Protein AF-A0A0B7K6E6-F1 (afdb_monomer)

Solvent-accessible surface area (backbone atoms only — not comparable to full-atom values): 13519 Å² total; per-residue (Å²): 142,78,81,89,86,80,55,72,67,46,64,73,66,75,57,78,62,63,63,80,59,104,84,59,60,74,51,59,56,63,62,48,75,86,39,58,68,59,54,49,50,52,43,58,74,70,63,52,61,66,46,75,34,72,57,59,75,78,56,57,71,57,48,53,53,37,47,75,71,68,22,44,38,31,59,51,64,96,46,75,75,50,47,56,55,35,49,78,58,62,49,72,48,73,93,85,72,83,89,80,60,55,72,52,52,26,19,69,79,40,90,65,58,69,65,54,28,50,53,38,40,70,31,47,65,82,45,47,49,73,40,41,45,86,54,52,46,87,43,53,20,43,68,44,71,60,55,51,57,52,64,74,39,55,67,58,52,49,54,35,37,77,73,35,41,34,53,50,58,54,40,53,75,70,67,50,92,76,76,80,64,51,79,37,53,53,65,26,43,76,38,79,62,74,42,52,58,69,56,53,54,51,52,52,52,53,50,52,52,52,51,51,53,52,55,47,48,68,76,67,62,64,85,74,91,120

Sequence (226 aa):
MAGPITTPLTTLLGIQHPIVGGGARKTNHDYTNGKLEELIDITIESGAVLFVSAVGVPPKHVIDRLHKAGILVMNMVGHPKHAVKALDLGVDIGAVGVWVGTRFVASAEAGCSEQHKEEVVSCGYDETDRTLVLSGRPLRLKLNDYIRDWHSRPQEIKELCDKGVVPIEKDFDDGKDVDLPHLMGQVAGSIKKVQPAGEIVQEMVQEAVSMLQLGGSYLSGGKSRL

Foldseek 3Di:
DDADDDDPVCVVVVDAADDDDDVDQLLDDGSCSPCPVVVLVVCLVVVAQEDEHEPAEDDLVSVVSCVVSNHAYHYDDPDPVRVVVNVVSPHDDDPPDDDDDLLCCLAPPRPDDPVLNVCLQPDALPQKDWDCQRRVDTFIFGDDPQVVVVVVVVVVCVVCSNVNHRNNVVCVVVVHDDDDTHGDDSCSNVHNHRYHPVVVVVVVVVVVVVVVVVVVCVVVPDDPPD

Secondary structure (DSSP, 8-state):
--PPPPPHHHHHHT-------TT--TT---TTTT-HHHHHHHHHHTT-SEEEE-SS---HHHHHHHHHTT-EEEE--SSHHHHHHHHHTT--B-SSS----HHHHTBTT--S-HHHHHHHHH--SSSEEEESTTTSS-EEEE--HHHHHHHT-HHHHHHHHHHT--HHHHHHHTT----PPPB--GGGGG----B-HHHHHHHHHHHHHHHHHHHHHHHHS-----

Mean predicted aligned error: 9.14 Å

Structure (mmCIF, N/CA/C/O backbone):
data_AF-A0A0B7K6E6-F1
#
_entry.id   AF-A0A0B7K6E6-F1
#
loop_
_atom_site.group_PDB
_atom_site.id
_atom_site.type_symbol
_atom_site.label_atom_id
_atom_site.label_alt_id
_atom_site.label_comp_id
_atom_site.label_asym_id
_atom_site.label_entity_id
_atom_site.label_seq_id
_atom_site.pdbx_PDB_ins_code
_atom_site.Cartn_x
_atom_site.Cartn_y
_atom_site.Cartn_z
_atom_site.occupancy
_atom_site.B_iso_or_equiv
_atom_site.auth_seq_id
_atom_site.auth_comp_id
_atom_site.auth_asym_id
_atom_site.auth_atom_id
_atom_site.pdbx_PDB_model_num
ATOM 1 N N . MET A 1 1 ? 15.599 -26.712 -11.206 1.00 35.50 1 MET A N 1
ATOM 2 C CA . MET A 1 1 ? 16.114 -25.752 -10.212 1.00 35.50 1 MET A CA 1
ATOM 3 C C . MET A 1 1 ? 16.486 -24.482 -10.950 1.00 35.50 1 MET A C 1
ATOM 5 O O . MET A 1 1 ? 17.476 -24.479 -11.664 1.00 35.50 1 MET A O 1
ATOM 9 N N . ALA A 1 2 ? 15.643 -23.461 -10.845 1.00 27.98 2 ALA A N 1
ATOM 10 C CA . ALA A 1 2 ? 15.957 -22.084 -11.202 1.00 27.98 2 ALA A CA 1
ATOM 11 C C . ALA A 1 2 ? 15.711 -21.290 -9.916 1.00 27.98 2 ALA A C 1
ATOM 13 O O . ALA A 1 2 ? 14.690 -21.515 -9.263 1.00 27.98 2 ALA A O 1
ATOM 14 N N . GLY A 1 3 ? 16.697 -20.506 -9.481 1.00 31.28 3 GLY A N 1
ATOM 15 C CA . GLY A 1 3 ? 16.615 -19.751 -8.230 1.00 31.28 3 GLY A CA 1
ATOM 16 C C . GLY A 1 3 ? 15.492 -18.707 -8.262 1.00 31.28 3 GLY A C 1
ATOM 17 O O . GLY A 1 3 ? 14.993 -18.381 -9.341 1.00 31.28 3 GLY A O 1
ATOM 18 N N . PRO A 1 4 ? 15.071 -18.189 -7.098 1.00 35.22 4 PRO A N 1
ATOM 19 C CA . PRO A 1 4 ? 14.043 -17.162 -7.046 1.00 35.22 4 PRO A CA 1
ATOM 20 C C . PRO A 1 4 ? 14.574 -15.844 -7.619 1.00 35.22 4 PRO A C 1
ATOM 22 O O . PRO A 1 4 ? 15.6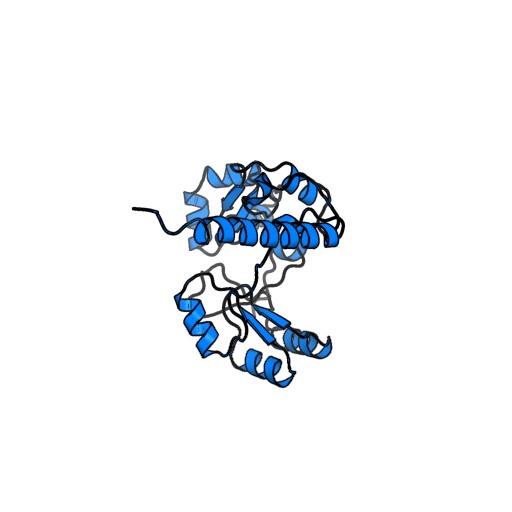67 -15.401 -7.270 1.00 35.22 4 PRO A O 1
ATOM 25 N N . ILE A 1 5 ? 13.789 -15.224 -8.500 1.00 36.75 5 ILE A N 1
ATOM 26 C CA . ILE A 1 5 ? 14.036 -13.871 -9.005 1.00 36.75 5 ILE A CA 1
ATOM 27 C C . ILE A 1 5 ? 13.334 -12.900 -8.052 1.00 36.75 5 ILE A C 1
ATOM 29 O O . ILE A 1 5 ? 12.117 -12.955 -7.876 1.00 36.75 5 ILE A O 1
ATOM 33 N N . THR A 1 6 ? 14.117 -12.041 -7.406 1.00 38.03 6 THR A N 1
ATOM 34 C CA . THR A 1 6 ? 13.658 -10.910 -6.588 1.00 38.03 6 THR A CA 1
ATOM 35 C C . THR A 1 6 ? 13.591 -9.645 -7.438 1.00 38.03 6 THR A C 1
ATOM 37 O O . THR A 1 6 ? 14.460 -9.453 -8.285 1.00 38.03 6 THR A O 1
ATOM 40 N N . THR A 1 7 ? 12.647 -8.739 -7.165 1.00 43.75 7 THR A N 1
ATOM 41 C CA . THR A 1 7 ? 12.636 -7.403 -7.793 1.00 43.75 7 THR A CA 1
ATOM 42 C C . THR A 1 7 ? 13.274 -6.367 -6.856 1.00 43.75 7 THR A C 1
ATOM 44 O O . THR A 1 7 ? 13.079 -6.455 -5.636 1.00 43.75 7 THR A O 1
ATOM 47 N N . PRO A 1 8 ? 13.981 -5.347 -7.373 1.00 43.09 8 PRO A N 1
ATOM 48 C CA . PRO A 1 8 ? 14.505 -4.254 -6.552 1.00 43.09 8 PRO A CA 1
ATOM 49 C C . PRO A 1 8 ? 13.418 -3.523 -5.748 1.00 43.09 8 PRO A C 1
ATOM 51 O O . PRO A 1 8 ? 13.638 -3.179 -4.590 1.00 43.09 8 PRO A O 1
ATOM 54 N N . LEU A 1 9 ? 12.210 -3.374 -6.306 1.00 41.56 9 LEU A N 1
ATOM 55 C CA . LEU A 1 9 ? 11.076 -2.725 -5.640 1.00 41.56 9 LEU A CA 1
ATOM 56 C C . LEU A 1 9 ? 10.584 -3.516 -4.414 1.00 41.56 9 LEU A C 1
ATOM 58 O O . LEU A 1 9 ? 10.284 -2.934 -3.374 1.00 41.56 9 LEU A O 1
ATOM 62 N N . THR A 1 10 ? 10.534 -4.848 -4.507 1.00 44.25 10 THR A N 1
ATOM 63 C CA . THR A 1 10 ? 10.138 -5.715 -3.381 1.00 44.25 10 THR A CA 1
ATOM 64 C C . THR A 1 10 ? 11.193 -5.765 -2.276 1.00 44.25 10 THR A C 1
ATOM 66 O O . THR A 1 10 ? 10.840 -5.867 -1.103 1.00 44.25 10 THR A O 1
ATOM 69 N N . THR A 1 11 ? 12.474 -5.631 -2.633 1.00 44.94 11 THR A N 1
ATOM 70 C CA . THR A 1 11 ? 13.582 -5.523 -1.672 1.00 44.94 11 THR A CA 1
ATOM 71 C C . THR A 1 11 ? 13.579 -4.163 -0.971 1.00 44.94 11 THR A C 1
ATOM 73 O O . THR A 1 11 ? 13.724 -4.107 0.246 1.00 44.94 11 THR A O 1
ATOM 76 N N . LEU A 1 12 ? 13.358 -3.076 -1.718 1.00 40.38 12 LEU A N 1
ATOM 77 C CA . LEU A 1 12 ? 13.345 -1.706 -1.199 1.00 40.38 12 LEU A CA 1
ATOM 78 C C . LEU A 1 12 ? 12.188 -1.454 -0.222 1.00 40.38 12 LEU A C 1
ATOM 80 O O . LEU A 1 12 ? 12.359 -0.758 0.772 1.00 40.38 12 LEU A O 1
ATOM 84 N N . LEU A 1 13 ? 11.006 -2.007 -0.504 1.00 38.56 13 LEU A N 1
ATOM 85 C CA . LEU A 1 13 ? 9.807 -1.730 0.286 1.00 38.56 13 LEU A CA 1
ATOM 86 C C . LEU A 1 13 ? 9.647 -2.641 1.512 1.00 38.56 13 LEU A C 1
ATOM 88 O O . LEU A 1 13 ? 8.758 -2.395 2.318 1.00 38.56 13 LEU A O 1
ATOM 92 N N . GLY A 1 14 ? 10.448 -3.705 1.661 1.00 37.44 14 GLY A N 1
ATOM 93 C CA . GLY A 1 14 ? 10.266 -4.689 2.741 1.00 37.44 14 GLY A CA 1
ATOM 94 C C . GLY A 1 14 ? 8.901 -5.398 2.705 1.00 37.44 14 GLY A C 1
ATOM 95 O O . GLY A 1 14 ? 8.467 -5.986 3.692 1.00 37.44 14 GLY A O 1
ATOM 96 N N . ILE A 1 15 ? 8.201 -5.323 1.570 1.00 35.47 15 ILE A N 1
ATOM 97 C CA . ILE A 1 15 ? 6.838 -5.816 1.387 1.00 35.47 15 ILE A CA 1
ATOM 98 C C . ILE A 1 15 ? 6.893 -7.208 0.745 1.00 35.47 15 ILE A C 1
ATOM 100 O O . ILE A 1 15 ? 7.360 -7.364 -0.382 1.00 35.47 15 ILE A O 1
ATOM 104 N N . GLN A 1 16 ? 6.349 -8.215 1.434 1.00 41.41 16 GLN A N 1
ATOM 105 C CA . GLN A 1 16 ? 6.266 -9.607 0.971 1.00 41.41 16 GLN A CA 1
ATOM 106 C C . GLN A 1 16 ? 4.792 -10.040 0.907 1.00 41.41 16 GLN A C 1
ATOM 108 O O . GLN A 1 16 ? 4.060 -9.883 1.878 1.00 41.41 16 GLN A O 1
ATOM 113 N N . HIS A 1 17 ? 4.325 -10.541 -0.242 1.00 40.97 17 HIS A N 1
ATOM 114 C CA . HIS A 1 17 ? 2.917 -10.914 -0.464 1.00 40.97 17 HIS A CA 1
ATOM 115 C C . HIS A 1 17 ? 2.804 -12.287 -1.140 1.00 40.97 17 HIS A C 1
ATOM 117 O O . HIS A 1 17 ? 3.476 -12.493 -2.141 1.00 40.97 17 HIS A O 1
ATOM 123 N N . PRO A 1 18 ? 1.930 -13.214 -0.715 1.00 33.72 18 PRO A N 1
ATOM 124 C CA . PRO A 1 18 ? 1.746 -14.485 -1.420 1.00 33.72 18 PRO A CA 1
ATOM 125 C C . PRO A 1 18 ? 0.731 -14.368 -2.573 1.00 33.72 18 PRO A C 1
ATOM 127 O O . PRO A 1 18 ? -0.253 -13.641 -2.454 1.00 33.72 18 PRO A O 1
ATOM 130 N N . ILE A 1 19 ? 0.946 -15.106 -3.676 1.00 44.78 19 ILE A N 1
ATOM 131 C CA . ILE A 1 19 ? 0.036 -16.146 -4.221 1.00 44.78 19 ILE A CA 1
ATOM 132 C C . ILE A 1 19 ? 0.526 -16.673 -5.582 1.00 44.78 19 ILE A C 1
ATOM 134 O O . ILE A 1 19 ? 0.751 -15.904 -6.519 1.00 44.78 19 ILE A O 1
ATOM 138 N N . VAL A 1 20 ? 0.503 -18.006 -5.730 1.00 38.31 20 VAL A N 1
ATOM 139 C CA . VAL A 1 20 ? 0.624 -18.738 -7.004 1.00 38.31 20 VAL A CA 1
ATOM 140 C C . VAL A 1 20 ? -0.552 -19.709 -7.178 1.00 38.31 20 VAL A C 1
ATOM 142 O O . VAL A 1 20 ? -0.975 -20.370 -6.234 1.00 38.31 20 VAL A O 1
ATOM 145 N N . GLY A 1 21 ? -1.103 -19.778 -8.395 1.00 42.41 21 GLY A N 1
ATOM 146 C CA . GLY A 1 21 ? -2.180 -20.691 -8.797 1.00 42.41 21 GLY A CA 1
ATOM 147 C C . GLY A 1 21 ? -2.429 -20.651 -10.315 1.00 42.41 21 GLY A C 1
ATOM 148 O O . GLY A 1 21 ? -2.058 -19.685 -10.974 1.00 42.41 21 GLY A O 1
ATOM 149 N N . GLY A 1 22 ? -3.071 -21.679 -10.884 1.00 35.16 22 GLY A N 1
ATOM 150 C CA . GLY A 1 22 ? -3.129 -21.968 -12.336 1.00 35.16 22 GLY A CA 1
ATOM 151 C C . GLY A 1 22 ? -3.882 -20.996 -13.268 1.00 35.16 22 GLY A C 1
ATOM 152 O O . GLY A 1 22 ? -4.041 -21.299 -14.444 1.00 35.16 22 GLY A O 1
ATOM 153 N N . GLY A 1 23 ? -4.340 -19.841 -12.775 1.00 49.78 23 GLY A N 1
ATOM 154 C CA . GLY A 1 23 ? -4.911 -18.738 -13.576 1.00 49.78 23 GLY A CA 1
ATOM 155 C C . GLY A 1 23 ? -4.138 -17.422 -13.423 1.00 49.78 23 GLY A C 1
ATOM 156 O O . GLY A 1 23 ? -4.645 -16.344 -13.732 1.00 49.78 23 GLY A O 1
ATOM 157 N N . ALA A 1 24 ? -2.942 -17.507 -12.849 1.00 54.78 24 ALA A N 1
ATOM 158 C CA . ALA A 1 24 ? -2.043 -16.400 -12.596 1.00 54.78 24 ALA A CA 1
ATOM 159 C C . ALA A 1 24 ? -1.545 -15.756 -13.904 1.00 54.78 24 ALA A C 1
ATOM 161 O O . ALA A 1 24 ? -1.309 -16.449 -14.893 1.00 54.78 24 ALA A O 1
ATOM 162 N N . ARG A 1 25 ? -1.363 -14.425 -13.915 1.00 58.62 25 ARG A N 1
ATOM 163 C CA . ARG A 1 25 ? -0.673 -13.759 -15.035 1.00 58.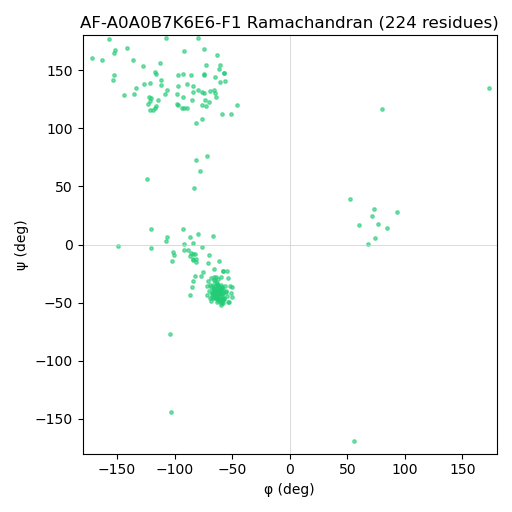62 25 ARG A CA 1
ATOM 164 C C . ARG A 1 25 ? 0.746 -14.313 -15.143 1.00 58.62 25 ARG A C 1
ATOM 166 O O . ARG A 1 25 ? 1.313 -14.722 -14.136 1.00 58.62 25 ARG A O 1
ATOM 173 N N . LYS A 1 26 ? 1.340 -14.261 -16.337 1.00 62.12 26 LYS A N 1
ATOM 174 C CA . LYS A 1 26 ? 2.729 -14.701 -16.557 1.00 62.12 26 LYS A CA 1
ATOM 175 C C . LYS A 1 26 ? 3.752 -13.953 -15.690 1.00 62.12 26 LYS A C 1
ATOM 177 O O . LYS A 1 26 ? 4.809 -14.498 -15.426 1.00 62.12 26 LYS A O 1
ATOM 182 N N . THR A 1 27 ? 3.405 -12.751 -15.232 1.00 57.34 27 THR A N 1
ATOM 183 C CA . THR A 1 27 ? 4.194 -11.914 -14.314 1.00 57.34 27 THR A CA 1
ATOM 184 C C . THR A 1 27 ? 3.946 -12.222 -12.830 1.00 57.34 27 THR A C 1
ATOM 186 O O . THR A 1 27 ? 4.350 -11.452 -11.966 1.00 57.34 27 THR A O 1
ATOM 189 N N . ASN A 1 28 ? 3.173 -13.258 -12.488 1.00 62.97 28 ASN A N 1
ATOM 190 C CA . ASN A 1 28 ? 2.965 -13.626 -11.089 1.00 62.97 28 ASN A CA 1
ATOM 191 C C . ASN A 1 28 ? 4.117 -14.510 -10.608 1.00 62.97 28 ASN A C 1
ATOM 193 O O . ASN A 1 28 ? 4.466 -15.493 -11.261 1.00 62.97 28 ASN A O 1
ATOM 197 N N . HIS A 1 29 ? 4.607 -14.219 -9.408 1.00 58.59 29 HIS A N 1
ATOM 198 C CA . HIS A 1 29 ? 5.697 -14.945 -8.767 1.00 58.59 29 HIS A CA 1
ATOM 199 C C . HIS A 1 29 ? 5.292 -15.392 -7.355 1.00 58.59 29 HIS A C 1
ATOM 201 O O . HIS A 1 29 ? 4.416 -14.787 -6.734 1.00 58.59 29 HIS A O 1
ATOM 207 N N . ASP A 1 30 ? 5.903 -16.470 -6.850 1.00 63.41 30 ASP A N 1
ATOM 208 C CA . ASP A 1 30 ? 5.822 -16.804 -5.423 1.00 63.41 30 ASP A CA 1
ATOM 209 C C . ASP A 1 30 ? 6.846 -15.971 -4.657 1.00 63.41 30 ASP A C 1
ATOM 211 O O . ASP A 1 30 ? 8.036 -16.272 -4.677 1.00 63.41 30 ASP A O 1
ATOM 215 N N . TYR A 1 31 ? 6.389 -14.946 -3.949 1.00 61.81 31 TYR A N 1
ATOM 216 C CA . TYR A 1 31 ? 7.273 -14.086 -3.164 1.00 61.81 31 TYR A CA 1
ATOM 217 C C . TYR A 1 31 ? 7.624 -14.681 -1.794 1.00 61.81 31 TYR A C 1
ATOM 219 O O . TYR A 1 31 ? 8.480 -14.141 -1.098 1.00 61.81 31 TYR A O 1
ATOM 227 N N . THR A 1 32 ? 6.989 -15.792 -1.397 1.00 61.78 32 THR A N 1
ATOM 228 C CA . THR A 1 32 ? 7.369 -16.527 -0.181 1.00 61.78 32 THR A CA 1
ATOM 229 C C . THR A 1 32 ? 8.563 -17.445 -0.421 1.00 61.78 32 THR A C 1
ATOM 231 O O . THR A 1 32 ? 9.151 -17.932 0.540 1.00 61.78 32 THR A O 1
ATOM 234 N N . ASN A 1 33 ? 8.949 -17.687 -1.680 1.00 66.31 33 ASN A N 1
ATOM 235 C CA . ASN A 1 33 ? 10.009 -18.628 -2.050 1.00 66.31 33 ASN A CA 1
ATOM 236 C C . ASN A 1 33 ? 9.802 -20.022 -1.424 1.00 66.31 33 ASN A C 1
ATOM 238 O O . ASN A 1 33 ? 10.753 -20.639 -0.943 1.00 66.31 33 ASN A O 1
ATOM 242 N N . GLY A 1 34 ? 8.552 -20.496 -1.370 1.00 75.81 34 GLY A N 1
ATOM 243 C CA . GLY A 1 34 ? 8.186 -21.754 -0.715 1.00 75.81 34 GLY A CA 1
ATOM 244 C C . GLY A 1 34 ? 8.193 -21.726 0.819 1.00 75.81 34 GLY A C 1
ATOM 245 O O . GLY A 1 34 ? 7.971 -22.765 1.434 1.00 75.81 34 GLY A O 1
ATOM 246 N N . LYS A 1 35 ? 8.413 -20.567 1.452 1.00 79.75 35 LYS A N 1
ATOM 247 C CA . LYS A 1 35 ? 8.475 -20.413 2.918 1.00 79.75 35 LYS A CA 1
ATOM 248 C C . LYS A 1 35 ? 7.148 -20.036 3.569 1.00 79.75 35 LYS A C 1
ATOM 250 O O . LYS A 1 35 ? 7.129 -19.625 4.725 1.00 79.75 35 LYS A O 1
ATOM 255 N N . LEU A 1 36 ? 6.032 -20.153 2.848 1.00 81.94 36 LEU A N 1
ATOM 256 C CA . LEU A 1 36 ? 4.712 -19.826 3.392 1.00 81.94 36 LEU A CA 1
ATOM 257 C C . LEU A 1 36 ? 4.470 -20.512 4.744 1.00 81.94 36 LEU A C 1
ATOM 259 O O . LEU A 1 36 ? 4.032 -19.857 5.679 1.00 81.94 36 LEU A O 1
ATOM 263 N N . GLU A 1 37 ? 4.795 -21.799 4.865 1.00 87.00 37 GLU A N 1
ATOM 264 C CA . GLU A 1 37 ? 4.544 -22.549 6.099 1.00 87.00 37 GLU A CA 1
ATOM 265 C C . GLU A 1 37 ? 5.345 -22.008 7.296 1.00 87.00 37 GLU A C 1
ATOM 267 O O . GLU A 1 37 ? 4.769 -21.873 8.372 1.00 87.00 37 GLU A O 1
ATOM 272 N N . GLU A 1 38 ? 6.612 -21.633 7.084 1.00 89.25 38 GLU A N 1
ATOM 273 C CA . GLU A 1 38 ? 7.508 -21.044 8.094 1.00 89.25 38 GLU A CA 1
ATOM 274 C C . GLU A 1 38 ? 7.003 -19.666 8.549 1.00 89.25 38 GLU A C 1
ATOM 276 O O . GLU A 1 38 ? 6.968 -19.368 9.739 1.00 89.25 38 GLU A O 1
ATOM 281 N N . LEU A 1 39 ? 6.535 -18.835 7.612 1.00 88.69 39 LEU A N 1
ATOM 282 C CA . LEU A 1 39 ? 5.943 -17.534 7.938 1.00 88.69 39 LEU A CA 1
ATOM 283 C C . LEU A 1 39 ? 4.661 -17.679 8.772 1.00 88.69 39 LEU A C 1
ATOM 285 O O . LEU A 1 39 ? 4.389 -16.847 9.641 1.00 88.69 39 LEU A O 1
ATOM 289 N N . ILE A 1 40 ? 3.876 -18.733 8.529 1.00 91.25 40 ILE A N 1
ATOM 290 C CA . ILE A 1 40 ? 2.689 -19.046 9.332 1.00 91.25 40 ILE A CA 1
ATOM 291 C C . ILE A 1 40 ? 3.081 -19.526 10.733 1.0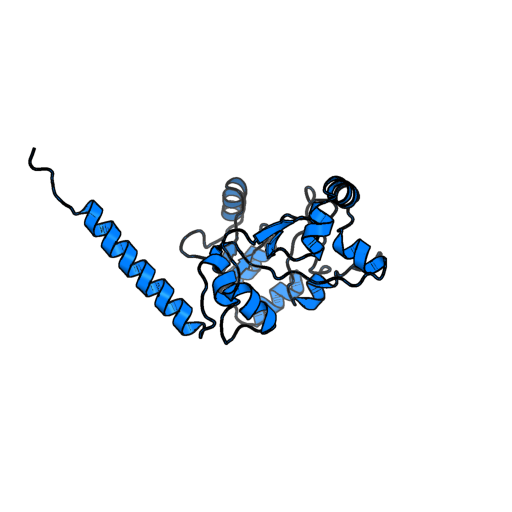0 91.25 40 ILE A C 1
ATOM 293 O O . ILE A 1 40 ? 2.449 -19.090 11.692 1.00 91.25 40 ILE A O 1
ATOM 297 N N . ASP A 1 41 ? 4.130 -20.343 10.873 1.00 93.38 41 ASP A N 1
ATOM 298 C CA . ASP A 1 41 ? 4.655 -20.723 12.193 1.00 93.38 41 ASP A CA 1
ATOM 299 C C . ASP A 1 41 ? 5.094 -19.490 12.988 1.00 93.38 41 ASP A C 1
ATOM 301 O O . ASP A 1 41 ? 4.607 -19.281 14.096 1.00 93.38 41 ASP A O 1
ATOM 305 N N . ILE A 1 42 ? 5.889 -18.599 12.385 1.00 93.31 42 ILE A N 1
ATOM 306 C CA . ILE A 1 42 ? 6.324 -17.344 13.023 1.00 93.31 42 ILE A CA 1
ATOM 307 C C . ILE A 1 42 ? 5.125 -16.484 13.444 1.00 93.31 42 ILE A C 1
ATOM 309 O O . ILE A 1 42 ? 5.125 -15.919 14.535 1.00 93.31 42 ILE A O 1
ATOM 313 N N . THR A 1 43 ? 4.089 -16.391 12.603 1.00 92.12 43 THR A N 1
ATOM 314 C CA . THR A 1 43 ? 2.865 -15.626 12.911 1.00 92.12 43 THR A CA 1
ATOM 315 C C . THR A 1 43 ? 2.140 -16.188 14.138 1.00 92.12 43 THR A C 1
ATOM 317 O O . THR A 1 43 ? 1.644 -15.433 14.979 1.00 92.12 43 THR A O 1
ATOM 320 N N . ILE A 1 44 ? 2.068 -17.516 14.243 1.00 93.69 44 ILE A N 1
ATOM 321 C CA . ILE A 1 44 ? 1.453 -18.198 15.383 1.00 93.69 44 ILE A CA 1
ATOM 322 C C . ILE A 1 44 ? 2.301 -17.988 16.641 1.00 93.69 44 ILE A C 1
ATOM 324 O O . ILE A 1 44 ? 1.780 -17.577 17.677 1.00 93.69 44 ILE A O 1
ATOM 328 N N . GLU A 1 45 ? 3.609 -18.214 16.543 1.00 96.12 45 GLU A N 1
ATOM 329 C CA . GLU A 1 45 ? 4.557 -18.085 17.652 1.00 96.12 45 GLU A CA 1
ATOM 330 C C . GLU A 1 45 ? 4.678 -16.647 18.168 1.00 96.12 45 GLU A C 1
ATOM 332 O O . GLU A 1 45 ? 4.862 -16.440 19.367 1.00 96.12 45 GLU A O 1
ATOM 337 N N . SER A 1 46 ? 4.505 -15.642 17.303 1.00 95.31 46 SER A N 1
ATOM 338 C CA . SER A 1 46 ? 4.506 -14.234 17.711 1.00 95.31 46 SER A CA 1
ATOM 339 C C . SER A 1 46 ? 3.274 -13.836 18.531 1.00 95.31 46 SER A C 1
ATOM 341 O O . SER A 1 46 ? 3.217 -12.714 19.030 1.00 95.31 46 SER A O 1
ATOM 343 N N . GLY A 1 47 ? 2.266 -14.711 18.639 1.00 92.31 47 GLY A N 1
ATOM 344 C CA . GLY A 1 47 ? 1.016 -14.427 19.345 1.00 92.31 47 GLY A CA 1
ATOM 345 C C . GLY A 1 47 ? 0.101 -13.465 18.588 1.00 92.31 47 GLY A C 1
ATOM 346 O O . GLY A 1 47 ? -0.626 -12.687 19.210 1.00 92.31 47 GLY A O 1
ATOM 347 N N . ALA A 1 48 ? 0.150 -13.472 17.251 1.00 91.38 48 ALA A N 1
ATOM 348 C CA . ALA A 1 48 ? -0.763 -12.664 16.452 1.00 91.38 48 ALA A CA 1
ATOM 349 C C . ALA A 1 48 ? -2.216 -13.085 16.721 1.00 91.38 48 ALA A C 1
ATOM 351 O O . ALA A 1 48 ? -2.516 -14.266 16.825 1.00 91.38 48 ALA A O 1
ATOM 352 N N . VAL A 1 49 ? -3.132 -12.121 16.806 1.00 89.75 49 VAL A N 1
ATOM 353 C CA . VAL A 1 49 ? -4.568 -12.390 17.039 1.00 89.75 49 VAL A CA 1
ATOM 354 C C . VAL A 1 49 ? -5.411 -12.276 15.766 1.00 89.75 49 VAL A C 1
ATOM 356 O O . VAL A 1 49 ? -6.558 -12.718 15.729 1.00 89.75 49 VAL A O 1
ATOM 359 N N . LEU A 1 50 ? -4.839 -11.689 14.712 1.00 85.19 50 LEU A N 1
ATOM 360 C CA . LEU A 1 50 ? -5.477 -11.469 13.421 1.00 85.19 50 LEU A CA 1
ATOM 361 C C . LEU A 1 50 ? -4.449 -11.636 12.297 1.00 85.19 50 LEU A C 1
ATOM 363 O O . LEU A 1 50 ? -3.404 -10.988 12.302 1.00 85.19 50 LEU A O 1
ATOM 367 N N . PHE A 1 51 ? -4.789 -12.453 11.306 1.00 87.50 51 PHE A N 1
ATOM 368 C CA . PHE A 1 51 ? -4.071 -12.594 10.048 1.00 87.50 51 PHE A CA 1
ATOM 369 C C . PHE A 1 51 ? -4.892 -11.970 8.917 1.00 87.50 51 PHE A C 1
ATOM 371 O O . PHE A 1 51 ? -6.067 -12.298 8.747 1.00 87.50 51 PHE A O 1
ATOM 378 N N . VAL A 1 52 ? -4.279 -11.096 8.113 1.00 85.50 52 VAL A N 1
ATOM 379 C CA . VAL A 1 52 ? -4.953 -10.459 6.973 1.00 85.50 52 VAL A CA 1
ATOM 380 C C . VAL A 1 52 ? -4.299 -10.876 5.662 1.00 85.50 52 VAL A C 1
ATOM 382 O O . VAL A 1 52 ? -3.131 -10.583 5.417 1.00 85.50 52 VAL A O 1
ATOM 385 N N . SER A 1 53 ? -5.069 -11.516 4.783 1.00 81.44 53 SER A N 1
ATOM 386 C CA . SER A 1 53 ? -4.624 -11.833 3.428 1.00 81.44 53 SER A CA 1
ATOM 387 C C . SER A 1 53 ? -5.001 -10.725 2.451 1.00 81.44 53 SER A C 1
ATOM 389 O O . SER A 1 53 ? -6.176 -10.411 2.246 1.00 81.44 53 SER A O 1
ATOM 391 N N . ALA A 1 54 ? -3.981 -10.107 1.860 1.00 73.94 54 ALA A N 1
ATOM 392 C CA . ALA A 1 54 ? -4.142 -8.951 0.990 1.00 73.94 54 ALA A CA 1
ATOM 393 C C . ALA A 1 54 ? -4.424 -9.317 -0.475 1.00 73.94 54 ALA A C 1
ATOM 395 O O . ALA A 1 54 ? -5.273 -8.716 -1.135 1.00 73.94 54 ALA A O 1
ATOM 396 N N . VAL A 1 55 ? -3.696 -10.296 -1.006 1.00 70.88 55 VAL A N 1
ATOM 397 C CA . VAL A 1 55 ? -3.811 -10.732 -2.397 1.00 70.88 55 VAL A CA 1
ATOM 398 C C . VAL A 1 55 ? -4.275 -12.174 -2.383 1.00 70.88 55 VAL A C 1
ATOM 400 O O . VAL A 1 55 ? -3.557 -13.025 -1.885 1.00 70.88 55 VAL A O 1
ATOM 403 N N . GLY A 1 56 ? -5.461 -12.405 -2.960 1.00 71.00 56 GLY A N 1
ATOM 404 C CA . GLY A 1 56 ? -6.177 -13.686 -3.026 1.00 71.00 56 GLY A CA 1
ATOM 405 C C . GLY A 1 56 ? -6.425 -14.340 -1.666 1.00 71.00 56 GLY A C 1
ATOM 406 O O . GLY A 1 56 ? -6.310 -13.677 -0.652 1.00 71.00 56 GLY A O 1
ATOM 407 N N . VAL A 1 57 ? -6.869 -15.601 -1.675 1.00 72.56 57 VAL A N 1
ATOM 408 C CA . VAL A 1 57 ? -7.368 -16.286 -0.470 1.00 72.56 57 VAL A CA 1
ATOM 409 C C . VAL A 1 57 ? -6.342 -17.314 0.013 1.00 72.56 57 VAL A C 1
ATOM 411 O O . VAL A 1 57 ? -5.878 -18.095 -0.828 1.00 72.56 57 VAL A O 1
ATOM 414 N N . PRO A 1 58 ? -6.004 -17.358 1.319 1.00 78.75 58 PRO A N 1
ATOM 415 C CA . PRO A 1 58 ? -5.096 -18.359 1.862 1.00 78.75 58 PRO A CA 1
ATOM 416 C C . PRO A 1 58 ? -5.589 -19.789 1.594 1.00 78.75 58 PRO A C 1
ATOM 418 O O . PRO A 1 58 ? -6.800 -20.032 1.563 1.00 78.75 58 PRO A O 1
ATOM 421 N N . PRO A 1 59 ? -4.678 -20.758 1.407 1.00 83.00 59 PRO A N 1
ATOM 422 C CA . PRO A 1 59 ? -5.049 -22.167 1.339 1.00 83.00 59 PRO A CA 1
ATOM 423 C C . PRO A 1 59 ? -5.793 -22.628 2.601 1.00 83.00 59 PRO A C 1
ATOM 425 O O . PRO A 1 59 ? -5.487 -22.184 3.706 1.00 83.00 59 PRO A O 1
ATOM 428 N N . LYS A 1 60 ? -6.730 -23.574 2.453 1.00 83.00 60 LYS A N 1
ATOM 429 C CA . LYS A 1 60 ? -7.564 -24.069 3.564 1.00 83.00 60 LYS A CA 1
ATOM 430 C C . LYS A 1 60 ? -6.741 -24.585 4.749 1.00 83.00 60 LYS A C 1
ATOM 432 O O . LYS A 1 60 ? -7.083 -24.299 5.888 1.00 83.00 60 LYS A O 1
ATOM 437 N N . HIS A 1 61 ? -5.639 -25.290 4.489 1.00 87.75 61 HIS A N 1
ATOM 438 C CA . HIS A 1 61 ? -4.786 -25.824 5.555 1.00 87.75 61 HIS A CA 1
ATOM 439 C C . HIS A 1 61 ? -4.093 -24.722 6.369 1.00 87.75 61 HIS A C 1
ATOM 441 O O . HIS A 1 61 ? -3.870 -24.907 7.560 1.00 87.75 61 HIS A O 1
ATOM 447 N N . VAL A 1 62 ? -3.791 -23.572 5.755 1.00 89.88 62 VAL A N 1
ATOM 448 C CA . VAL A 1 62 ? -3.257 -22.398 6.463 1.00 89.88 62 VAL A CA 1
ATOM 449 C C . VAL A 1 62 ? -4.330 -21.796 7.364 1.00 89.88 62 VAL A C 1
ATOM 451 O O . VAL A 1 62 ? -4.060 -21.538 8.533 1.00 89.88 62 VAL A O 1
ATOM 454 N N . ILE A 1 63 ? -5.551 -21.627 6.845 1.00 85.62 63 ILE A N 1
ATOM 455 C CA . ILE A 1 63 ? -6.692 -21.121 7.626 1.00 85.62 63 ILE A CA 1
ATOM 456 C C . ILE A 1 63 ? -6.935 -22.021 8.845 1.00 85.62 63 ILE A C 1
ATOM 458 O O . ILE A 1 63 ? -7.002 -21.527 9.965 1.00 85.62 63 ILE A O 1
ATOM 462 N N . ASP A 1 64 ? -6.942 -23.342 8.652 1.00 89.38 64 ASP A N 1
ATOM 463 C CA . ASP A 1 64 ? -7.147 -24.309 9.736 1.00 89.38 64 ASP A CA 1
ATOM 464 C C . ASP A 1 64 ? -6.064 -24.236 10.821 1.00 89.38 64 ASP A C 1
ATOM 466 O O . ASP A 1 64 ? -6.364 -24.349 12.012 1.00 89.38 64 ASP A O 1
ATOM 470 N N . ARG A 1 65 ? -4.800 -24.025 10.432 1.00 95.19 65 ARG A N 1
ATOM 471 C CA . ARG A 1 65 ? -3.691 -23.833 11.382 1.00 95.19 65 ARG A CA 1
ATOM 472 C C . ARG A 1 65 ? -3.871 -22.557 12.204 1.00 95.19 65 ARG A C 1
ATOM 474 O O . ARG A 1 65 ? -3.719 -22.609 13.423 1.00 95.19 65 ARG A O 1
ATOM 481 N N . LEU A 1 66 ? -4.222 -21.447 11.553 1.00 90.44 66 LEU A N 1
ATOM 482 C CA . LEU A 1 66 ? -4.461 -20.157 12.208 1.00 90.44 66 LEU A CA 1
ATOM 483 C C . LEU A 1 66 ? -5.643 -20.244 13.187 1.00 90.44 66 LEU A C 1
ATOM 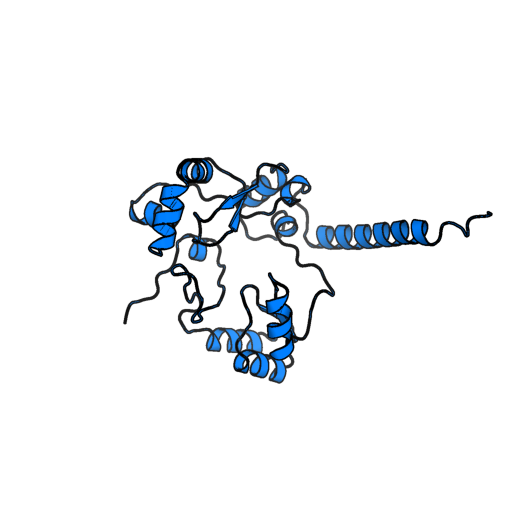485 O O . LEU A 1 66 ? -5.505 -19.878 14.353 1.00 90.44 66 LEU A O 1
ATOM 489 N N . HIS A 1 67 ? -6.762 -20.839 12.766 1.00 90.06 67 HIS A N 1
ATOM 490 C CA . HIS A 1 67 ? -7.930 -21.058 13.625 1.00 90.06 67 HIS A CA 1
ATOM 491 C C . HIS A 1 67 ? -7.622 -21.941 14.832 1.00 90.06 67 HIS A C 1
ATOM 493 O O . HIS A 1 67 ? -8.046 -21.631 15.944 1.00 90.06 67 HIS A O 1
ATOM 499 N N . LYS A 1 68 ? -6.842 -23.016 14.654 1.00 95.50 68 LYS A N 1
ATOM 500 C CA . LYS A 1 68 ? -6.415 -23.881 15.766 1.00 95.50 68 LYS A CA 1
ATOM 501 C C . LYS A 1 68 ? -5.562 -23.131 16.796 1.00 95.50 68 LYS A C 1
ATOM 503 O O . LYS A 1 68 ? -5.597 -23.479 17.973 1.00 95.50 68 LYS A O 1
ATOM 508 N N . ALA A 1 69 ? -4.823 -22.114 16.362 1.00 94.56 69 ALA A N 1
ATOM 509 C CA . ALA A 1 69 ? -4.064 -21.218 17.228 1.00 94.56 69 ALA A CA 1
ATOM 510 C C . ALA A 1 69 ? -4.907 -20.064 17.816 1.00 94.56 69 ALA A C 1
ATOM 512 O O . ALA A 1 69 ? -4.376 -19.240 18.553 1.00 94.56 69 ALA A O 1
ATOM 513 N N . GLY A 1 70 ? -6.212 -19.999 17.521 1.00 90.44 70 GLY A N 1
ATOM 514 C CA . GLY A 1 70 ? -7.102 -18.931 17.988 1.00 90.44 70 GLY A CA 1
ATOM 515 C C . GLY A 1 70 ? -6.944 -17.608 17.232 1.00 90.44 70 GLY A C 1
ATOM 516 O O . GLY A 1 70 ? -7.372 -16.569 17.730 1.00 90.44 70 GLY A O 1
ATOM 517 N N . ILE A 1 71 ? -6.331 -17.634 16.047 1.00 88.56 71 ILE A N 1
ATOM 518 C CA . ILE A 1 71 ? -6.066 -16.457 15.216 1.00 88.56 71 ILE A CA 1
ATOM 519 C C . ILE A 1 71 ? -7.218 -16.265 14.236 1.00 88.56 71 ILE A C 1
ATOM 521 O O . ILE A 1 71 ? -7.551 -17.180 13.482 1.00 88.56 71 ILE A O 1
ATOM 525 N N . LEU A 1 72 ? -7.800 -15.065 14.212 1.00 81.38 72 LEU A N 1
ATOM 526 C CA . LEU A 1 72 ? -8.835 -14.708 13.241 1.00 81.38 72 LEU A CA 1
ATOM 527 C C . LEU A 1 72 ? -8.221 -14.471 11.860 1.00 81.38 72 LEU A C 1
ATOM 529 O O . LEU A 1 72 ? -7.115 -13.944 11.740 1.00 81.38 72 LEU A O 1
ATOM 533 N N . VAL A 1 73 ? -8.958 -14.798 10.805 1.00 79.50 73 VAL A N 1
ATOM 534 C CA . VAL A 1 73 ? -8.547 -14.609 9.415 1.00 79.50 73 VAL A CA 1
ATOM 535 C C . VAL A 1 73 ? -9.453 -13.583 8.739 1.00 79.50 73 VAL A C 1
ATOM 537 O O . VAL A 1 73 ? -10.671 -13.733 8.668 1.00 79.50 73 VAL A O 1
ATOM 540 N N . MET A 1 74 ? -8.844 -12.539 8.181 1.00 81.19 74 MET A N 1
ATOM 541 C CA . MET A 1 74 ? -9.493 -11.533 7.340 1.00 81.19 74 MET A CA 1
ATOM 542 C C . MET A 1 74 ? -8.917 -11.592 5.924 1.00 81.19 74 MET A C 1
ATOM 544 O O . MET A 1 74 ? -7.732 -11.863 5.728 1.00 81.19 74 MET A O 1
ATOM 548 N N . ASN A 1 75 ? -9.743 -11.315 4.915 1.00 76.25 75 ASN A N 1
ATOM 549 C CA . ASN A 1 75 ? -9.322 -11.378 3.519 1.00 76.25 75 ASN A CA 1
ATOM 550 C C . ASN A 1 75 ? -9.798 -10.166 2.713 1.00 76.25 75 ASN A C 1
ATOM 552 O O . ASN A 1 75 ? -10.994 -9.878 2.659 1.00 76.25 75 ASN A O 1
ATOM 556 N N . MET A 1 76 ? -8.886 -9.513 1.991 1.00 77.00 76 MET A N 1
ATOM 557 C CA . MET A 1 76 ? -9.244 -8.451 1.052 1.00 77.00 76 MET A CA 1
ATOM 558 C C . MET A 1 76 ? -9.847 -9.025 -0.235 1.00 77.00 76 MET A C 1
ATOM 560 O O . MET A 1 76 ? -9.304 -9.931 -0.873 1.00 77.00 76 MET A O 1
ATOM 564 N N . VAL A 1 77 ? -10.986 -8.471 -0.654 1.00 70.25 77 VAL A N 1
ATOM 565 C CA . VAL A 1 77 ? -11.736 -8.940 -1.826 1.00 70.25 77 VAL A CA 1
ATOM 566 C C . VAL A 1 77 ? -11.842 -7.843 -2.882 1.00 70.25 77 VAL A C 1
ATOM 568 O O . VAL A 1 77 ? -12.465 -6.811 -2.679 1.00 70.25 77 VAL A O 1
ATOM 571 N N . GLY A 1 78 ? -11.238 -8.074 -4.051 1.00 67.06 78 GLY A N 1
ATOM 572 C CA . GLY A 1 78 ? -11.300 -7.139 -5.188 1.00 67.06 78 GLY A CA 1
ATOM 573 C C . GLY A 1 78 ? -12.446 -7.390 -6.179 1.00 67.06 78 GLY A C 1
ATOM 574 O O . GLY A 1 78 ? -12.589 -6.652 -7.146 1.00 67.06 78 GLY A O 1
ATOM 575 N N . HIS A 1 79 ? -13.227 -8.461 -5.998 1.00 67.56 79 HIS A N 1
ATOM 576 C CA . HIS A 1 79 ? -14.358 -8.822 -6.863 1.00 67.56 79 HIS A CA 1
ATOM 577 C C . HIS A 1 79 ? -15.379 -9.644 -6.055 1.00 67.56 79 HIS A C 1
ATOM 579 O O . HIS A 1 79 ? -14.939 -10.524 -5.311 1.00 67.56 79 HIS A O 1
ATOM 585 N N . PRO A 1 80 ? -16.708 -9.468 -6.230 1.00 70.38 80 PRO A N 1
ATOM 586 C CA . PRO A 1 80 ? -17.728 -10.183 -5.445 1.00 70.38 80 PRO A CA 1
ATOM 587 C C . PRO A 1 80 ? -17.547 -11.708 -5.403 1.00 70.38 80 PRO A C 1
ATOM 589 O O . PRO A 1 80 ? -17.605 -12.316 -4.341 1.00 70.38 80 PRO A O 1
ATOM 592 N N . LYS A 1 81 ? -17.205 -12.330 -6.541 1.00 73.06 81 LYS A N 1
ATOM 593 C CA . LYS A 1 81 ? -16.879 -13.771 -6.619 1.00 73.06 81 LYS A CA 1
ATOM 594 C C . LYS A 1 81 ? -15.790 -14.244 -5.636 1.00 73.06 81 LYS A C 1
ATOM 596 O O . LYS A 1 81 ? -15.782 -15.407 -5.253 1.00 73.06 81 LYS A O 1
ATOM 601 N N . HIS A 1 82 ? -14.850 -13.376 -5.254 1.00 69.81 82 HIS A N 1
ATOM 602 C CA . HIS A 1 82 ? -13.794 -13.721 -4.298 1.00 69.81 82 HIS A CA 1
ATOM 603 C C . HIS A 1 82 ? -14.309 -13.730 -2.858 1.00 69.81 82 HIS A C 1
ATOM 605 O O . HIS A 1 82 ? -13.773 -14.478 -2.053 1.00 69.81 82 HIS A O 1
ATOM 611 N N . ALA A 1 83 ? -15.354 -12.954 -2.548 1.00 66.94 83 ALA A N 1
ATOM 612 C CA . ALA A 1 83 ? -15.989 -12.970 -1.234 1.00 66.94 83 ALA A CA 1
ATOM 613 C C . ALA A 1 83 ? -16.690 -14.305 -0.964 1.00 66.94 83 ALA A C 1
ATOM 615 O O . ALA A 1 83 ? -16.534 -14.854 0.118 1.00 66.94 83 ALA A O 1
ATOM 616 N N . VAL A 1 84 ? -17.366 -14.869 -1.973 1.00 70.88 84 VAL A N 1
ATOM 617 C CA . VAL A 1 84 ? -17.979 -16.207 -1.877 1.00 70.88 84 VAL A CA 1
ATOM 618 C C . VAL A 1 84 ? -16.910 -17.261 -1.585 1.00 70.88 84 VAL A C 1
ATOM 620 O O . VAL A 1 84 ? -16.991 -17.956 -0.583 1.00 70.88 84 VAL A O 1
ATOM 623 N N . LYS A 1 85 ? -15.833 -17.291 -2.383 1.00 70.69 85 LYS A N 1
ATOM 624 C CA . LYS A 1 85 ? -14.715 -18.221 -2.165 1.00 70.69 85 LYS A CA 1
ATOM 625 C C . LYS A 1 85 ? -14.047 -18.044 -0.793 1.00 70.69 85 LYS A C 1
ATOM 627 O O . LYS A 1 85 ? -13.633 -19.028 -0.193 1.00 70.69 85 LYS A O 1
ATOM 632 N N . ALA A 1 86 ? -13.882 -16.808 -0.327 1.00 65.12 86 ALA A N 1
ATOM 633 C CA . ALA A 1 86 ? -13.312 -16.518 0.987 1.00 65.12 86 ALA A CA 1
ATOM 634 C C . ALA A 1 86 ? -14.204 -17.055 2.118 1.00 65.12 86 ALA A C 1
ATOM 636 O O . ALA A 1 86 ? -13.700 -17.695 3.037 1.00 65.12 86 ALA A O 1
ATOM 637 N N . LEU A 1 87 ? -15.520 -16.855 2.010 1.00 68.69 87 LEU A N 1
ATOM 638 C CA . LEU A 1 87 ? -16.496 -17.370 2.966 1.00 68.69 87 LEU A CA 1
ATOM 639 C C . LEU A 1 87 ? -16.505 -18.905 2.996 1.00 68.69 87 LEU A C 1
ATOM 641 O O . LEU A 1 87 ? -16.414 -19.486 4.072 1.00 68.69 87 LEU A O 1
ATOM 645 N N . ASP A 1 88 ? -16.523 -19.555 1.828 1.00 72.50 88 ASP A N 1
ATOM 646 C CA . ASP A 1 88 ? -16.491 -21.023 1.714 1.00 72.50 88 ASP A CA 1
ATOM 647 C C . ASP A 1 88 ? -15.232 -21.637 2.352 1.00 72.50 88 ASP A C 1
ATOM 649 O O . ASP A 1 88 ? -15.240 -22.782 2.805 1.00 72.50 88 ASP A O 1
ATOM 653 N N . LEU A 1 89 ? -14.133 -20.877 2.382 1.00 72.75 89 LEU A N 1
ATOM 654 C CA . LEU A 1 89 ? -12.863 -21.288 2.976 1.00 72.75 89 LEU A CA 1
ATOM 655 C C . LEU A 1 89 ? -12.748 -20.957 4.472 1.00 72.75 89 LEU A C 1
ATOM 657 O O . LEU A 1 89 ? -11.781 -21.397 5.091 1.00 72.75 89 LEU A O 1
ATOM 661 N N . GLY A 1 90 ? -13.732 -20.260 5.051 1.00 66.62 90 GLY A N 1
ATOM 662 C CA . GLY A 1 90 ? -13.811 -19.980 6.486 1.00 66.62 90 GLY A CA 1
ATOM 663 C C . GLY A 1 90 ? -13.196 -18.650 6.927 1.00 66.62 90 GLY A C 1
ATOM 664 O O . GLY A 1 90 ? -12.728 -18.557 8.051 1.00 66.62 90 GLY A O 1
ATOM 665 N N . VAL A 1 91 ? -13.155 -17.625 6.069 1.00 66.44 91 VAL A N 1
ATOM 666 C CA . VAL A 1 91 ? -12.734 -16.270 6.485 1.00 66.44 91 VAL A CA 1
ATOM 667 C C . VAL A 1 91 ? -13.726 -15.681 7.499 1.00 66.44 91 VAL A C 1
ATOM 669 O O . VAL A 1 91 ? -14.929 -15.663 7.244 1.00 66.44 91 VAL A O 1
ATOM 672 N N . ASP A 1 92 ? -13.211 -15.157 8.615 1.00 60.25 92 ASP A N 1
ATOM 673 C CA . ASP A 1 92 ? -13.999 -14.744 9.786 1.00 60.25 92 ASP A CA 1
ATOM 674 C C . ASP A 1 92 ? -14.558 -13.318 9.678 1.00 60.25 92 ASP A C 1
ATOM 676 O O . ASP A 1 92 ? -15.662 -13.037 10.147 1.00 60.25 92 ASP A O 1
ATOM 680 N N . ILE A 1 93 ? -13.794 -12.393 9.079 1.00 58.72 93 ILE A N 1
ATOM 681 C CA . ILE A 1 93 ? -14.121 -10.958 9.082 1.00 58.72 93 ILE A CA 1
ATOM 682 C C . ILE A 1 93 ? -14.263 -10.406 7.656 1.00 58.72 93 ILE A C 1
ATOM 684 O O . ILE A 1 93 ? -13.335 -10.469 6.847 1.00 58.72 93 ILE A O 1
ATOM 688 N N . GLY A 1 94 ? -15.437 -9.824 7.377 1.00 60.78 94 GLY A N 1
ATOM 689 C CA . GLY A 1 94 ? -15.775 -9.090 6.149 1.00 60.78 94 GLY A CA 1
ATOM 690 C C . GLY A 1 94 ? -15.764 -7.562 6.327 1.00 60.78 94 GLY A C 1
ATOM 691 O O . GLY A 1 94 ? -14.955 -7.014 7.070 1.00 60.78 94 GLY A O 1
ATOM 692 N N . ALA A 1 95 ? -16.672 -6.844 5.655 1.00 60.25 95 ALA A N 1
ATOM 693 C CA . ALA A 1 95 ? -16.722 -5.373 5.652 1.00 60.25 95 ALA A CA 1
ATOM 694 C C . ALA A 1 95 ? -17.352 -4.770 6.930 1.00 60.25 95 ALA A C 1
ATOM 696 O O . ALA A 1 95 ? -18.393 -4.122 6.873 1.00 60.25 95 ALA A O 1
ATOM 697 N N . VAL A 1 96 ? -16.726 -4.991 8.089 1.00 59.72 96 VAL A N 1
ATOM 698 C CA . VAL A 1 96 ? -17.106 -4.388 9.390 1.00 59.72 96 VAL A CA 1
ATOM 699 C C . VAL A 1 96 ? -16.131 -3.295 9.848 1.00 59.72 96 VAL A C 1
ATOM 701 O O . VAL A 1 96 ? -16.246 -2.772 10.952 1.00 59.72 96 VAL A O 1
ATOM 704 N N . GLY A 1 97 ? -15.168 -2.939 8.996 1.00 66.44 97 GLY A N 1
ATOM 705 C CA . GLY A 1 97 ? -14.158 -1.916 9.246 1.00 66.44 97 GLY A CA 1
ATOM 706 C C . GLY A 1 97 ? -13.589 -1.357 7.943 1.00 66.44 97 GLY A C 1
ATOM 707 O O . GLY A 1 97 ? -13.944 -1.805 6.851 1.00 66.44 97 GLY A O 1
ATOM 708 N N . VAL A 1 98 ? -12.705 -0.368 8.065 1.00 75.31 98 VAL A N 1
ATOM 709 C CA . VAL A 1 98 ? -12.021 0.267 6.931 1.00 75.31 98 VAL A CA 1
ATOM 710 C C . VAL A 1 98 ? -10.532 -0.061 6.951 1.00 75.31 98 VAL A C 1
ATOM 712 O O . VAL A 1 98 ? -9.892 -0.013 7.997 1.00 75.31 98 VAL A O 1
ATOM 715 N N . TRP A 1 99 ? -9.974 -0.371 5.779 1.00 83.31 99 TRP A N 1
ATOM 716 C CA . TRP A 1 99 ? -8.531 -0.496 5.581 1.00 83.31 99 TRP A CA 1
ATOM 717 C C . TRP A 1 99 ? -7.996 0.804 4.989 1.00 83.31 99 TRP A C 1
ATOM 719 O O . TRP A 1 99 ? -8.412 1.210 3.901 1.00 83.31 99 TRP A O 1
ATOM 729 N N . VAL A 1 100 ? -7.063 1.456 5.681 1.00 89.25 100 VAL A N 1
ATOM 730 C CA . VAL A 1 100 ? -6.552 2.772 5.282 1.00 89.25 100 VAL A CA 1
ATOM 731 C C . VAL A 1 100 ? -5.039 2.722 5.112 1.00 89.25 100 VAL A C 1
ATOM 733 O O . VAL A 1 100 ? -4.317 2.392 6.042 1.00 89.25 100 VAL A O 1
ATOM 736 N N . GLY A 1 101 ? -4.569 3.050 3.904 1.00 92.44 101 GLY A N 1
ATOM 737 C CA . GLY A 1 101 ? -3.144 3.059 3.552 1.00 92.44 101 GLY A CA 1
ATOM 738 C C . GLY A 1 101 ? -2.557 4.469 3.489 1.00 92.44 101 GLY A C 1
ATOM 739 O O . GLY A 1 101 ? -1.877 4.910 4.405 1.00 92.44 101 GLY A O 1
ATOM 740 N N . THR A 1 102 ? -2.840 5.207 2.412 1.00 95.88 102 THR A N 1
ATOM 741 C CA . THR A 1 102 ? -2.183 6.491 2.081 1.00 95.88 102 THR A CA 1
ATOM 742 C C . THR A 1 102 ? -2.186 7.528 3.206 1.00 95.88 102 THR A C 1
ATOM 744 O O . THR A 1 102 ? -1.194 8.223 3.389 1.00 95.88 102 THR A O 1
ATOM 747 N N . ARG A 1 103 ? -3.254 7.602 4.009 1.00 96.69 103 ARG A N 1
ATOM 748 C CA . ARG A 1 103 ? -3.329 8.509 5.165 1.00 96.69 103 ARG A CA 1
ATOM 749 C C . ARG A 1 103 ? -2.247 8.224 6.212 1.00 96.69 103 ARG A C 1
ATOM 751 O O . ARG A 1 103 ? -1.718 9.179 6.771 1.00 96.69 103 ARG A O 1
ATOM 758 N N . PHE A 1 104 ? -1.902 6.956 6.431 1.00 97.00 104 PHE A N 1
ATOM 759 C CA . PHE A 1 104 ? -0.867 6.540 7.381 1.00 97.00 104 PHE A CA 1
ATOM 760 C C . PHE A 1 104 ? 0.548 6.586 6.806 1.00 97.00 104 PHE A C 1
ATOM 762 O O . PHE A 1 104 ? 1.489 6.566 7.583 1.00 97.00 104 PHE A O 1
ATOM 769 N N . VAL A 1 105 ? 0.724 6.719 5.484 1.00 95.88 105 VAL A N 1
ATOM 770 C CA . VAL A 1 105 ? 2.046 7.059 4.922 1.00 95.88 105 VAL A CA 1
ATOM 771 C C . VAL A 1 105 ? 2.478 8.433 5.437 1.00 95.88 105 VAL A C 1
ATOM 773 O O . VAL A 1 105 ? 3.597 8.593 5.898 1.00 95.88 105 VAL A O 1
ATOM 776 N N . ALA A 1 106 ? 1.563 9.406 5.457 1.00 96.19 106 ALA A N 1
ATOM 777 C CA . ALA A 1 106 ? 1.789 10.726 6.044 1.00 96.19 106 ALA A CA 1
ATOM 778 C C . ALA A 1 106 ? 1.562 10.734 7.571 1.00 96.19 106 ALA A C 1
ATOM 780 O O . ALA A 1 106 ? 0.833 11.593 8.084 1.00 96.19 106 ALA A O 1
ATOM 781 N N . SER A 1 107 ? 2.149 9.767 8.288 1.00 97.88 107 SER A N 1
ATOM 782 C CA . SER A 1 107 ? 2.225 9.768 9.753 1.00 97.88 107 SER A CA 1
ATOM 783 C C . SER A 1 107 ? 3.663 9.928 10.251 1.00 97.88 107 SER A C 1
ATOM 785 O O . SER A 1 107 ? 4.621 9.621 9.536 1.00 97.88 107 SER A O 1
ATOM 787 N N . ALA A 1 108 ? 3.827 10.427 11.478 1.00 97.00 108 ALA A N 1
ATOM 788 C CA . ALA A 1 108 ? 5.148 10.617 12.083 1.00 97.00 108 ALA A CA 1
ATOM 789 C C . ALA A 1 108 ? 5.906 9.284 12.258 1.00 97.00 108 ALA A C 1
ATOM 791 O O . ALA A 1 108 ? 7.117 9.219 12.073 1.00 97.00 108 ALA A O 1
ATOM 792 N N . GLU A 1 109 ? 5.173 8.219 12.566 1.00 97.50 109 GLU A N 1
ATOM 793 C CA . GLU A 1 109 ? 5.659 6.874 12.877 1.00 97.50 109 GLU A CA 1
ATOM 794 C C . GLU A 1 109 ? 5.924 6.017 11.632 1.00 97.50 109 GLU A C 1
ATOM 796 O O . GLU A 1 109 ? 6.527 4.949 11.740 1.00 97.50 109 GLU A O 1
ATOM 801 N N . ALA A 1 110 ? 5.463 6.448 10.453 1.00 93.75 110 ALA A N 1
ATOM 802 C CA . ALA A 1 110 ? 5.670 5.696 9.226 1.00 93.75 110 ALA A CA 1
ATOM 803 C C . ALA A 1 110 ? 7.167 5.602 8.895 1.00 93.75 110 ALA A C 1
ATOM 805 O O . ALA A 1 110 ? 7.859 6.617 8.794 1.00 93.75 110 ALA A O 1
ATOM 806 N N . GLY A 1 111 ? 7.651 4.373 8.692 1.00 93.00 111 GLY A N 1
ATOM 807 C CA . GLY A 1 111 ? 9.058 4.071 8.398 1.00 93.00 111 GLY A CA 1
ATOM 808 C C . GLY A 1 111 ? 9.483 4.298 6.941 1.00 93.00 111 GLY A C 1
ATOM 809 O O . GLY A 1 111 ? 10.568 3.872 6.557 1.00 93.00 111 GLY A O 1
ATOM 810 N N . CYS A 1 112 ? 8.633 4.913 6.113 1.00 91.31 112 CYS A N 1
ATOM 811 C CA . CYS A 1 112 ? 9.001 5.340 4.763 1.00 91.31 112 CYS A CA 1
ATOM 812 C C . CYS A 1 112 ? 9.901 6.586 4.800 1.00 91.31 112 CYS A C 1
ATOM 814 O O . CYS A 1 112 ? 10.023 7.247 5.831 1.00 91.31 112 CYS A O 1
ATOM 816 N N . SER A 1 113 ? 10.505 6.935 3.660 1.00 93.75 113 SER A N 1
ATOM 817 C CA . SER A 1 113 ? 11.301 8.161 3.546 1.00 93.75 113 SER A CA 1
ATOM 818 C C . SER A 1 113 ? 10.459 9.415 3.804 1.00 93.75 113 SER A C 1
ATOM 820 O O . SER A 1 113 ? 9.267 9.450 3.492 1.00 93.75 113 SER A O 1
ATOM 822 N N . GLU A 1 114 ? 11.099 10.470 4.316 1.00 95.12 114 GLU A N 1
ATOM 823 C CA . GLU A 1 114 ? 10.453 11.779 4.490 1.00 95.12 114 GLU A CA 1
ATOM 824 C C . GLU A 1 114 ? 9.945 12.332 3.155 1.00 95.12 114 GLU A C 1
ATOM 826 O O . GLU A 1 114 ? 8.815 12.807 3.079 1.00 95.12 114 GLU A O 1
ATOM 831 N N . GLN A 1 115 ? 10.703 12.118 2.076 1.00 94.88 115 GLN A N 1
ATOM 832 C CA . GLN A 1 115 ? 10.263 12.432 0.719 1.00 94.88 115 GLN A CA 1
ATOM 833 C C . GLN A 1 115 ? 8.919 11.764 0.382 1.00 94.88 115 GLN A C 1
ATOM 835 O O . GLN A 1 115 ? 8.025 12.421 -0.130 1.00 94.88 115 GLN A O 1
ATOM 840 N N . HIS A 1 116 ? 8.703 10.483 0.717 1.00 96.12 116 HIS A N 1
ATOM 841 C CA . HIS A 1 116 ? 7.414 9.826 0.446 1.00 96.12 116 HIS A CA 1
ATOM 842 C C . HIS A 1 116 ? 6.267 10.494 1.220 1.00 96.12 116 HIS A C 1
ATOM 844 O O . HIS A 1 116 ? 5.171 10.664 0.683 1.00 96.12 116 HIS A O 1
ATOM 850 N N . LYS A 1 117 ? 6.510 10.924 2.463 1.00 97.12 117 LYS A N 1
ATOM 851 C CA . LYS A 1 117 ? 5.515 11.657 3.262 1.00 97.12 117 LYS A CA 1
ATOM 852 C C . LYS A 1 117 ? 5.173 13.003 2.615 1.00 97.12 117 LYS A C 1
ATOM 854 O O . LYS A 1 117 ? 3.993 13.326 2.465 1.00 97.12 117 LYS A O 1
ATOM 859 N N . GLU A 1 118 ? 6.184 13.757 2.191 1.00 96.19 118 GLU A N 1
ATOM 860 C CA . GLU A 1 118 ? 6.038 15.046 1.499 1.00 96.19 118 GLU A CA 1
ATOM 861 C C . GLU A 1 118 ? 5.307 14.899 0.160 1.00 96.19 118 GLU A C 1
ATOM 863 O O . GLU A 1 118 ? 4.416 15.685 -0.168 1.00 96.19 118 GLU A O 1
ATOM 868 N N . GLU A 1 119 ? 5.617 13.846 -0.589 1.00 97.06 119 GLU A N 1
ATOM 869 C CA . GLU A 1 119 ? 4.992 13.535 -1.871 1.00 97.06 119 GLU A CA 1
ATOM 870 C C . GLU A 1 119 ? 3.505 13.211 -1.714 1.00 97.06 119 GLU A C 1
ATOM 872 O O . GLU A 1 119 ? 2.705 13.627 -2.553 1.00 97.06 119 GLU A O 1
ATOM 877 N N . VAL A 1 120 ? 3.110 12.543 -0.619 1.00 97.81 120 VAL A N 1
ATOM 878 C CA . VAL A 1 120 ? 1.695 12.323 -0.272 1.00 97.81 120 VAL A CA 1
ATOM 879 C C . VAL A 1 120 ? 0.991 13.635 0.066 1.00 97.81 120 VAL A C 1
ATOM 881 O O . VAL A 1 120 ? -0.118 13.859 -0.412 1.00 97.81 120 VAL A O 1
ATOM 884 N N . VAL A 1 121 ? 1.607 14.495 0.880 1.00 97.75 121 VAL A N 1
ATOM 885 C CA . VAL A 1 121 ? 0.995 15.760 1.330 1.00 97.75 121 VAL A CA 1
ATOM 886 C C . VAL A 1 121 ? 0.867 16.783 0.195 1.00 97.75 121 VAL A C 1
ATOM 888 O O . VAL A 1 121 ? -0.102 17.544 0.141 1.00 97.75 121 VAL A O 1
ATOM 891 N N . SER A 1 122 ? 1.837 16.802 -0.717 1.00 96.81 122 SER A N 1
ATOM 892 C CA . SER A 1 122 ? 1.859 17.706 -1.872 1.00 96.81 122 SER A CA 1
ATOM 893 C C . SER A 1 122 ? 0.995 17.230 -3.042 1.00 96.81 122 SER A C 1
ATOM 895 O O . SER A 1 122 ? 0.702 18.028 -3.926 1.00 96.81 122 SER A O 1
ATOM 897 N N . CYS A 1 123 ? 0.573 15.961 -3.057 1.00 97.50 123 CYS A N 1
ATOM 898 C CA . CYS A 1 123 ? -0.185 15.380 -4.162 1.00 97.50 123 CYS A CA 1
ATOM 899 C C . CYS A 1 123 ? -1.575 16.024 -4.325 1.00 97.50 123 CYS A C 1
ATOM 901 O O . CYS A 1 123 ? -2.346 16.146 -3.369 1.00 97.50 123 CYS A O 1
ATOM 903 N N . GLY A 1 124 ? -1.927 16.366 -5.562 1.00 96.38 124 GLY A N 1
ATOM 904 C CA . GLY A 1 124 ? -3.268 16.731 -6.013 1.00 96.38 124 GLY A CA 1
ATOM 905 C C . GLY A 1 124 ? -4.179 15.521 -6.267 1.00 96.38 124 GLY A C 1
ATOM 906 O O . GLY A 1 124 ? -3.780 14.363 -6.140 1.00 96.38 124 GLY A O 1
ATOM 907 N N . TYR A 1 125 ? -5.437 15.780 -6.638 1.00 95.62 125 TYR A N 1
ATOM 908 C CA . TYR A 1 125 ? -6.433 14.726 -6.906 1.00 95.62 125 TYR A CA 1
ATOM 909 C C . TYR A 1 125 ? -6.221 14.003 -8.249 1.00 95.62 125 TYR A C 1
ATOM 911 O O . TYR A 1 125 ? -6.659 12.861 -8.423 1.00 95.62 125 TYR A O 1
ATOM 919 N N . ASP A 1 126 ? -5.552 14.663 -9.188 1.00 96.00 126 ASP A N 1
ATOM 920 C CA . ASP A 1 126 ? -5.323 14.265 -10.579 1.00 96.00 126 ASP A CA 1
ATOM 921 C C . ASP A 1 126 ? -3.873 13.835 -10.862 1.00 96.00 126 ASP A C 1
ATOM 923 O O . ASP A 1 126 ? -3.537 13.460 -11.982 1.00 96.00 126 ASP A O 1
ATOM 927 N N . GLU A 1 127 ? -3.020 13.806 -9.838 1.00 96.50 127 GLU A N 1
ATOM 928 C CA . GLU A 1 127 ? -1.593 13.490 -9.984 1.00 96.50 127 GLU A CA 1
ATOM 929 C C . GLU A 1 127 ? -1.258 12.004 -9.798 1.00 96.50 127 G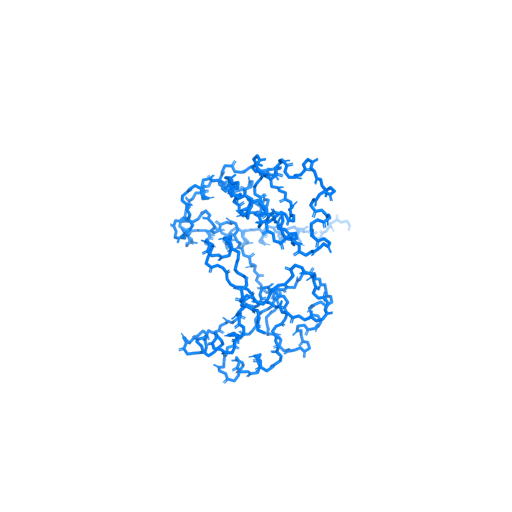LU A C 1
ATOM 931 O O . GLU A 1 127 ? -0.095 11.608 -9.895 1.00 96.50 127 GLU A O 1
ATOM 936 N N . THR A 1 128 ? -2.260 11.156 -9.545 1.00 97.50 128 THR A N 1
ATOM 937 C CA . THR A 1 128 ? -2.060 9.704 -9.435 1.00 97.50 128 THR A CA 1
ATOM 938 C C . THR A 1 128 ? -2.710 8.960 -10.588 1.00 97.50 128 THR A C 1
ATOM 940 O O . THR A 1 128 ? -3.855 9.234 -10.953 1.00 97.50 128 THR A O 1
ATOM 943 N N . ASP A 1 129 ? -2.048 7.916 -11.075 1.00 96.69 129 ASP A N 1
ATOM 944 C CA . ASP A 1 129 ? -2.633 7.013 -12.062 1.00 96.69 129 ASP A CA 1
ATOM 945 C C . ASP A 1 129 ? -2.241 5.556 -11.811 1.00 96.69 129 ASP A C 1
ATOM 947 O O . ASP A 1 129 ? -1.413 5.240 -10.953 1.00 96.69 129 ASP A O 1
ATOM 951 N N . ARG A 1 130 ? -2.903 4.647 -12.526 1.00 95.81 130 ARG A N 1
ATOM 952 C CA . ARG A 1 130 ? -2.608 3.223 -12.527 1.00 95.81 130 ARG A CA 1
ATOM 953 C C . ARG A 1 130 ? -1.576 2.906 -13.595 1.00 95.81 130 ARG A C 1
ATOM 955 O O . ARG A 1 130 ? -1.688 3.335 -14.735 1.00 95.81 130 ARG A O 1
ATOM 962 N N . THR A 1 131 ? -0.627 2.052 -13.252 1.00 94.06 131 THR A N 1
ATOM 963 C CA . THR A 1 131 ? 0.402 1.584 -14.174 1.00 94.06 131 THR A CA 1
ATOM 964 C C . THR A 1 131 ? 0.626 0.082 -14.046 1.00 94.06 131 THR A C 1
ATOM 966 O O . THR A 1 131 ? 0.297 -0.520 -13.023 1.00 94.06 131 THR A O 1
ATOM 969 N N . LEU A 1 132 ? 1.186 -0.523 -15.096 1.00 92.31 132 LEU A N 1
ATOM 970 C CA . LEU A 1 132 ? 1.719 -1.890 -15.081 1.00 92.31 132 LEU A CA 1
ATOM 971 C C . LEU A 1 132 ? 3.248 -1.911 -14.935 1.00 92.31 132 LEU A C 1
ATOM 973 O O . LEU A 1 132 ? 3.817 -2.977 -14.732 1.00 92.31 132 LEU A O 1
ATOM 977 N N . VAL A 1 133 ? 3.907 -0.752 -15.018 1.00 94.19 133 VAL A N 1
ATOM 978 C CA . VAL A 1 133 ? 5.371 -0.623 -15.127 1.00 94.19 133 VAL A CA 1
ATOM 979 C C . VAL A 1 133 ? 6.111 -1.262 -13.954 1.00 94.19 133 VAL A C 1
ATOM 981 O O . VAL A 1 133 ? 7.142 -1.885 -14.161 1.00 94.19 133 VAL A O 1
ATOM 984 N N . LEU A 1 134 ? 5.556 -1.163 -12.742 1.00 89.94 134 LEU A N 1
ATOM 985 C CA . LEU A 1 134 ? 6.223 -1.602 -11.513 1.00 89.94 134 LEU A CA 1
ATOM 986 C C . LEU A 1 134 ? 6.102 -3.104 -11.224 1.00 89.94 134 LEU A C 1
ATOM 988 O O . LEU A 1 134 ? 6.917 -3.639 -10.486 1.00 89.94 134 LEU A O 1
ATOM 992 N N . SER A 1 135 ? 5.047 -3.771 -11.706 1.00 83.94 135 SER A N 1
ATOM 993 C CA . SER A 1 135 ? 4.747 -5.158 -11.288 1.00 83.94 135 SER A CA 1
ATOM 994 C C . SER A 1 135 ? 4.065 -6.035 -12.342 1.00 83.94 135 SER A C 1
ATOM 996 O O . SER A 1 135 ? 3.677 -7.168 -12.057 1.00 83.94 135 SER A O 1
ATOM 998 N N . GLY A 1 136 ? 3.771 -5.502 -13.530 1.00 85.19 136 GLY A N 1
ATOM 999 C CA . GLY A 1 136 ? 2.892 -6.151 -14.510 1.00 85.19 136 GLY A CA 1
ATOM 1000 C C . GLY A 1 136 ? 1.419 -6.237 -14.072 1.00 85.19 136 GLY A C 1
ATOM 1001 O O . GLY A 1 136 ? 0.561 -6.751 -14.803 1.00 85.19 136 GLY A O 1
ATOM 1002 N N . ARG A 1 137 ? 1.084 -5.721 -12.879 1.00 83.94 137 ARG A N 1
ATOM 1003 C CA . ARG A 1 137 ? -0.270 -5.648 -12.320 1.00 83.94 137 ARG A CA 1
ATOM 1004 C C . ARG A 1 137 ? -0.672 -4.187 -12.125 1.00 83.94 137 ARG A C 1
ATOM 1006 O O . ARG A 1 137 ? 0.195 -3.365 -11.843 1.00 83.94 137 ARG A O 1
ATOM 1013 N N . PRO A 1 138 ? -1.970 -3.851 -12.255 1.00 88.12 138 PRO A N 1
ATOM 1014 C CA . PRO A 1 138 ? -2.425 -2.487 -12.028 1.00 88.12 138 PRO A CA 1
ATOM 1015 C C . PRO A 1 138 ? -2.091 -2.032 -10.604 1.00 88.12 138 PRO A C 1
ATOM 1017 O O . PRO A 1 138 ? -2.670 -2.538 -9.643 1.00 88.12 138 PRO A O 1
ATOM 1020 N N . LEU A 1 139 ? -1.176 -1.075 -10.489 1.00 90.88 139 LEU A N 1
ATOM 1021 C CA . LEU A 1 139 ? -0.802 -0.402 -9.247 1.00 90.88 139 LEU A CA 1
ATOM 1022 C C . LEU A 1 139 ? -1.038 1.092 -9.401 1.00 90.88 139 LEU A C 1
ATOM 1024 O O . LEU A 1 139 ? -0.735 1.641 -10.456 1.00 90.88 139 LEU A O 1
ATOM 1028 N N . ARG A 1 140 ? -1.571 1.742 -8.363 1.00 94.38 140 ARG A N 1
ATOM 1029 C CA . ARG A 1 140 ? -1.752 3.196 -8.338 1.00 94.38 140 ARG A CA 1
ATOM 1030 C C . ARG A 1 140 ? -0.600 3.869 -7.596 1.00 94.38 140 ARG A C 1
ATOM 1032 O O . ARG A 1 140 ? -0.197 3.398 -6.534 1.00 94.38 140 ARG A O 1
ATOM 1039 N N . LEU A 1 141 ? -0.110 4.963 -8.164 1.00 96.31 141 LEU A N 1
ATOM 1040 C CA . LEU A 1 141 ? 1.022 5.739 -7.664 1.00 96.31 141 LEU A CA 1
ATOM 1041 C C . LEU A 1 141 ? 0.905 7.205 -8.076 1.00 96.31 141 LEU A C 1
ATOM 1043 O O . LEU A 1 141 ? 0.096 7.522 -8.951 1.00 96.31 141 LEU A O 1
ATOM 1047 N N . LYS A 1 142 ? 1.720 8.076 -7.476 1.00 96.75 142 LYS A N 1
ATOM 1048 C CA . LYS A 1 142 ? 1.920 9.447 -7.962 1.00 96.75 142 LYS A CA 1
ATOM 1049 C C . LYS A 1 142 ? 2.787 9.436 -9.217 1.00 96.75 142 LYS A C 1
ATOM 1051 O O . LYS A 1 142 ? 3.823 8.778 -9.244 1.00 96.75 142 LYS A O 1
ATOM 1056 N N . LEU A 1 143 ? 2.338 10.130 -10.258 1.00 96.69 143 LEU A N 1
ATOM 1057 C CA . LEU A 1 143 ? 3.026 10.192 -11.542 1.00 96.69 143 LEU A CA 1
ATOM 1058 C C . LEU A 1 143 ? 4.292 11.049 -11.445 1.00 96.69 143 LEU A C 1
ATOM 1060 O O . LEU A 1 143 ? 4.201 12.254 -11.218 1.00 96.69 143 LEU A O 1
ATOM 1064 N N . ASN A 1 144 ? 5.442 10.441 -11.720 1.00 95.31 144 ASN A N 1
ATOM 1065 C CA . ASN A 1 144 ? 6.702 11.127 -12.002 1.00 95.31 144 ASN A CA 1
ATOM 1066 C C . ASN A 1 144 ? 7.060 11.010 -13.494 1.00 95.31 144 ASN A C 1
ATOM 1068 O O . ASN A 1 144 ? 6.352 10.357 -14.270 1.00 95.31 144 ASN A O 1
ATOM 1072 N N . ASP A 1 145 ? 8.164 11.632 -13.898 1.00 96.31 145 ASP A N 1
ATOM 1073 C CA . ASP A 1 145 ? 8.597 11.654 -15.299 1.00 96.31 145 ASP A CA 1
ATOM 1074 C C . ASP A 1 145 ? 8.914 10.253 -15.834 1.00 96.31 145 ASP A C 1
ATOM 1076 O O . ASP A 1 145 ? 8.562 9.942 -16.971 1.00 96.31 145 ASP A O 1
ATOM 1080 N N . TYR A 1 146 ? 9.462 9.369 -14.991 1.00 96.50 146 TYR A N 1
ATOM 1081 C CA . TYR A 1 146 ? 9.715 7.971 -15.344 1.00 96.50 146 TYR A CA 1
ATOM 1082 C C . TYR A 1 146 ? 8.437 7.237 -15.781 1.00 96.50 146 TYR A C 1
ATOM 1084 O O . TYR A 1 146 ? 8.401 6.577 -16.823 1.00 96.50 146 TYR A O 1
ATOM 1092 N N . ILE A 1 147 ? 7.348 7.373 -15.018 1.00 97.06 147 ILE A N 1
ATOM 1093 C CA . ILE A 1 147 ? 6.079 6.734 -15.381 1.00 97.06 147 ILE A CA 1
ATOM 1094 C C . ILE A 1 147 ? 5.424 7.414 -16.578 1.00 97.06 147 ILE A C 1
ATOM 1096 O O . ILE A 1 147 ? 4.843 6.718 -17.414 1.00 97.06 147 ILE A O 1
ATOM 1100 N N . ARG A 1 148 ? 5.533 8.741 -16.701 1.00 96.75 148 ARG A N 1
ATOM 1101 C CA . ARG A 1 148 ? 5.004 9.476 -17.860 1.00 96.75 148 ARG A CA 1
ATOM 1102 C C . ARG A 1 148 ? 5.691 9.051 -19.159 1.00 96.75 148 ARG A C 1
ATOM 1104 O O . ARG A 1 148 ? 4.998 8.856 -20.157 1.00 96.75 148 ARG A O 1
ATOM 1111 N N . ASP A 1 149 ? 7.006 8.833 -19.138 1.00 96.88 149 ASP A N 1
ATOM 1112 C CA . ASP A 1 149 ? 7.746 8.293 -20.283 1.00 96.88 149 ASP A CA 1
ATOM 1113 C C . ASP A 1 149 ? 7.213 6.914 -20.690 1.00 96.88 149 ASP A C 1
ATOM 1115 O O . ASP A 1 149 ? 6.833 6.705 -21.845 1.00 96.88 149 ASP A O 1
ATOM 1119 N N . TRP A 1 150 ? 7.076 5.990 -19.737 1.00 97.25 150 TRP A N 1
ATOM 1120 C CA . TRP A 1 150 ? 6.503 4.674 -20.016 1.00 97.25 150 TRP A CA 1
ATOM 1121 C C . TRP A 1 150 ? 5.070 4.753 -20.552 1.00 97.25 150 TRP A C 1
ATOM 1123 O O . TRP A 1 150 ? 4.712 4.043 -21.495 1.00 97.25 150 TRP A O 1
ATOM 1133 N N . HIS A 1 151 ? 4.239 5.627 -19.983 1.00 97.12 151 HIS A N 1
ATOM 1134 C CA . HIS A 1 151 ? 2.853 5.837 -20.415 1.00 97.12 151 HIS A CA 1
ATOM 1135 C C . HIS A 1 151 ? 2.743 6.425 -21.824 1.00 97.12 151 HIS A C 1
ATOM 1137 O O . HIS A 1 151 ? 1.718 6.220 -22.471 1.00 97.12 151 HIS A O 1
ATOM 1143 N N . SER A 1 152 ? 3.795 7.068 -22.341 1.00 97.81 152 SER A N 1
ATOM 1144 C CA . SER A 1 152 ? 3.861 7.492 -23.746 1.00 97.81 152 SER A CA 1
ATOM 1145 C C . SER A 1 152 ? 4.033 6.319 -24.728 1.00 97.81 152 SER A C 1
ATOM 1147 O O . SER A 1 152 ? 3.757 6.462 -25.920 1.00 97.81 152 SER A O 1
ATOM 1149 N N . ARG A 1 153 ? 4.420 5.131 -24.233 1.00 97.19 153 ARG A N 1
ATOM 1150 C CA . ARG A 1 153 ? 4.687 3.907 -25.014 1.00 97.19 153 ARG A CA 1
ATOM 1151 C C . ARG A 1 153 ? 3.834 2.713 -24.537 1.00 97.19 153 ARG A C 1
ATOM 1153 O O . ARG A 1 153 ? 4.365 1.643 -24.227 1.00 97.19 153 ARG A O 1
ATOM 1160 N N . PRO A 1 154 ? 2.490 2.821 -24.506 1.00 96.25 154 PRO A N 1
ATOM 1161 C CA . PRO A 1 154 ? 1.620 1.815 -23.882 1.00 96.25 154 PRO A CA 1
ATOM 1162 C C . PRO A 1 154 ? 1.663 0.442 -24.571 1.00 96.25 154 PRO A C 1
ATOM 1164 O O . PRO A 1 154 ? 1.450 -0.588 -23.927 1.00 96.25 154 PRO A O 1
ATOM 1167 N N . GLN A 1 155 ? 1.958 0.412 -25.873 1.00 97.44 155 GLN A N 1
ATOM 1168 C CA . GLN A 1 155 ? 2.097 -0.827 -26.634 1.00 97.44 155 GLN A CA 1
ATOM 1169 C C . GLN A 1 155 ? 3.316 -1.644 -26.173 1.00 97.44 155 GLN A C 1
ATOM 1171 O O . GLN A 1 155 ? 3.216 -2.861 -26.038 1.00 97.44 155 GLN A O 1
ATOM 1176 N N . GLU A 1 156 ? 4.428 -0.982 -25.846 1.00 97.19 156 GLU A N 1
ATOM 1177 C CA . GLU A 1 156 ? 5.641 -1.640 -25.350 1.00 97.19 156 GLU A CA 1
ATOM 1178 C C . GLU A 1 156 ? 5.410 -2.252 -23.961 1.00 97.19 156 GLU A C 1
ATOM 1180 O O . GLU A 1 156 ? 5.750 -3.412 -23.733 1.00 97.19 156 GLU A O 1
ATOM 1185 N N . ILE A 1 157 ? 4.727 -1.524 -23.064 1.00 95.69 157 ILE A N 1
ATOM 1186 C CA . ILE A 1 157 ? 4.303 -2.049 -21.754 1.00 95.69 157 ILE A CA 1
ATOM 1187 C C . ILE A 1 157 ? 3.518 -3.352 -21.937 1.00 95.69 157 ILE A C 1
ATOM 1189 O O . ILE A 1 157 ? 3.792 -4.351 -21.266 1.00 95.69 157 ILE A O 1
ATOM 1193 N N . LYS A 1 158 ? 2.531 -3.339 -22.842 1.00 93.50 158 LYS A N 1
ATOM 1194 C CA . LYS A 1 158 ? 1.680 -4.499 -23.113 1.00 93.50 158 LYS A CA 1
ATOM 1195 C C . LYS A 1 158 ? 2.504 -5.680 -23.624 1.00 93.50 158 LYS A C 1
ATOM 1197 O O . LYS A 1 158 ? 2.356 -6.783 -23.107 1.00 93.50 158 LYS A O 1
ATOM 1202 N N . GLU A 1 159 ? 3.370 -5.460 -24.607 1.00 95.81 159 GLU A N 1
ATOM 1203 C CA . GLU A 1 159 ? 4.195 -6.515 -25.201 1.00 95.81 159 GLU A CA 1
ATOM 1204 C C . GLU A 1 159 ? 5.155 -7.157 -24.197 1.00 95.81 159 GLU A C 1
ATOM 1206 O O . GLU A 1 159 ? 5.312 -8.381 -24.201 1.00 95.81 159 GLU A O 1
ATOM 1211 N N . LEU A 1 160 ? 5.765 -6.358 -23.318 1.00 93.62 160 LEU A N 1
ATOM 1212 C CA . LEU A 1 160 ? 6.610 -6.861 -22.234 1.00 93.62 160 LEU A CA 1
ATOM 1213 C C . LEU A 1 160 ? 5.794 -7.710 -21.255 1.00 93.62 160 LEU A C 1
ATOM 1215 O O . LEU A 1 160 ? 6.140 -8.867 -21.004 1.00 93.62 160 LEU A O 1
ATOM 1219 N N . CYS A 1 161 ? 4.652 -7.198 -20.791 1.00 88.38 161 CYS A N 1
ATOM 1220 C CA . CYS A 1 161 ? 3.794 -7.920 -19.852 1.00 88.38 161 CYS A CA 1
ATOM 1221 C C . CYS A 1 161 ? 3.232 -9.226 -20.453 1.00 88.38 161 CYS A C 1
ATOM 1223 O O . CYS A 1 161 ? 3.157 -10.239 -19.756 1.00 88.38 161 CYS A O 1
ATOM 1225 N N . ASP A 1 162 ? 2.886 -9.245 -21.747 1.00 89.38 162 ASP A N 1
ATOM 1226 C CA . ASP A 1 162 ? 2.410 -10.440 -22.468 1.00 89.38 162 ASP A CA 1
ATOM 1227 C C . ASP A 1 162 ? 3.499 -11.529 -22.583 1.00 89.38 162 ASP A C 1
ATOM 1229 O O . ASP A 1 162 ? 3.193 -12.735 -22.634 1.00 89.38 162 ASP A O 1
ATOM 1233 N N . LYS A 1 163 ? 4.773 -11.111 -22.584 1.00 90.00 163 LYS A N 1
ATOM 1234 C CA . LYS A 1 163 ? 5.963 -11.976 -22.506 1.00 90.00 163 LYS A CA 1
ATOM 1235 C C . LYS A 1 163 ? 6.342 -12.355 -21.069 1.00 90.00 163 LYS A C 1
ATOM 1237 O O . LYS A 1 163 ? 7.179 -13.232 -20.895 1.00 90.00 163 LYS A O 1
ATOM 1242 N N . GLY A 1 164 ? 5.695 -11.766 -20.062 1.00 85.31 164 GLY A N 1
ATOM 1243 C CA . GLY A 1 164 ? 5.994 -12.000 -18.647 1.00 85.31 164 GLY A CA 1
ATOM 1244 C C . GLY A 1 164 ? 7.143 -11.151 -18.097 1.00 85.31 164 GLY A C 1
ATOM 1245 O O . GLY A 1 164 ? 7.625 -11.456 -17.017 1.00 85.31 164 GLY A O 1
ATOM 1246 N N . VAL A 1 165 ? 7.568 -10.108 -18.812 1.00 88.94 165 VAL A N 1
ATOM 1247 C CA . VAL A 1 165 ? 8.623 -9.179 -18.382 1.00 88.94 165 VAL A CA 1
ATOM 1248 C C . VAL A 1 165 ? 7.981 -7.936 -17.775 1.00 88.94 165 VAL A C 1
ATOM 1250 O O . VAL A 1 165 ? 7.095 -7.334 -18.389 1.00 88.94 165 VAL A O 1
ATOM 1253 N N . VAL A 1 166 ? 8.417 -7.533 -16.582 1.00 90.62 166 VAL A N 1
ATOM 1254 C CA . VAL A 1 166 ? 7.959 -6.287 -15.960 1.00 90.62 166 VAL A CA 1
ATOM 1255 C C . VAL A 1 166 ? 8.792 -5.113 -16.506 1.00 90.62 166 VAL A C 1
ATOM 1257 O O . VAL A 1 166 ? 10.018 -5.199 -16.514 1.00 90.62 166 VAL A O 1
ATOM 1260 N N . PRO A 1 167 ? 8.176 -4.002 -16.959 1.00 93.62 167 PRO A N 1
ATOM 1261 C CA . PRO A 1 167 ? 8.915 -2.899 -17.585 1.00 93.62 167 PRO A CA 1
ATOM 1262 C C . PRO A 1 167 ? 10.050 -2.311 -16.734 1.00 93.62 167 PRO A C 1
ATOM 1264 O O . PRO A 1 167 ? 11.134 -2.073 -17.259 1.00 93.62 167 PRO A O 1
ATOM 1267 N N . ILE A 1 168 ? 9.837 -2.140 -15.425 1.00 93.56 168 ILE A N 1
ATOM 1268 C CA . ILE A 1 168 ? 10.879 -1.622 -14.531 1.00 93.56 168 ILE A CA 1
ATOM 1269 C C . ILE A 1 168 ? 12.066 -2.579 -14.372 1.00 93.56 168 ILE A C 1
ATOM 1271 O O . ILE A 1 168 ? 13.203 -2.134 -14.269 1.00 93.56 168 ILE A O 1
ATOM 1275 N N . GLU A 1 169 ? 11.822 -3.893 -14.384 1.00 89.56 169 GLU A N 1
ATOM 1276 C CA . GLU A 1 169 ? 12.890 -4.897 -14.300 1.00 89.56 169 GLU A CA 1
ATOM 1277 C C . GLU A 1 169 ? 13.777 -4.830 -15.536 1.00 89.56 169 GLU A C 1
ATOM 1279 O O . GLU A 1 169 ? 14.994 -4.800 -15.409 1.00 89.56 169 GLU A O 1
ATOM 1284 N N . LYS A 1 170 ? 13.168 -4.695 -16.720 1.00 92.62 170 LYS A N 1
ATOM 1285 C CA . LYS A 1 170 ? 13.909 -4.495 -17.967 1.00 92.62 170 LYS A CA 1
ATOM 1286 C C . LYS A 1 170 ? 14.818 -3.264 -17.891 1.00 92.62 170 LYS A C 1
ATOM 1288 O O . LYS A 1 170 ? 15.963 -3.333 -18.319 1.00 92.62 170 LYS A O 1
ATOM 1293 N N . ASP A 1 171 ? 14.316 -2.137 -17.387 1.00 94.62 171 ASP A N 1
ATOM 1294 C CA . ASP A 1 171 ? 15.125 -0.918 -17.274 1.00 94.62 171 ASP A CA 1
ATOM 1295 C C . ASP A 1 171 ? 16.285 -1.079 -16.281 1.00 94.62 171 ASP A C 1
ATOM 1297 O O . ASP A 1 171 ? 17.381 -0.589 -16.555 1.00 94.62 171 ASP A O 1
ATOM 1301 N N . PHE A 1 172 ? 16.077 -1.796 -15.172 1.00 91.44 172 PHE A N 1
ATOM 1302 C CA . PHE A 1 172 ? 17.156 -2.137 -14.244 1.00 91.44 172 PHE A CA 1
ATOM 1303 C C . PHE A 1 172 ? 18.191 -3.082 -14.867 1.00 91.44 172 PHE A C 1
ATOM 1305 O O . PHE A 1 172 ? 19.388 -2.844 -14.711 1.00 91.44 172 PHE A O 1
ATOM 1312 N N . ASP A 1 173 ? 17.756 -4.109 -15.600 1.00 92.25 173 ASP A N 1
ATOM 1313 C CA . ASP A 1 173 ? 18.640 -5.046 -16.308 1.00 92.25 173 ASP A CA 1
ATOM 1314 C C . ASP A 1 173 ? 19.461 -4.343 -17.403 1.00 92.25 173 ASP A C 1
ATOM 1316 O O . ASP A 1 173 ? 20.625 -4.677 -17.631 1.00 92.25 173 ASP A O 1
ATOM 1320 N N . ASP A 1 174 ? 18.880 -3.323 -18.038 1.00 93.81 174 ASP A N 1
ATOM 1321 C CA . ASP A 1 174 ? 19.553 -2.450 -19.004 1.00 93.81 174 ASP A CA 1
ATOM 1322 C C . ASP A 1 174 ? 20.488 -1.417 -18.335 1.00 93.81 174 ASP A C 1
ATOM 1324 O O . ASP A 1 174 ? 21.144 -0.636 -19.029 1.00 93.81 174 ASP A O 1
ATOM 1328 N N . GLY A 1 175 ? 20.554 -1.380 -16.999 1.00 92.25 175 GLY A N 1
ATOM 1329 C CA . GLY A 1 175 ? 21.402 -0.465 -16.234 1.00 92.25 175 GLY A CA 1
ATOM 1330 C C . GLY A 1 175 ? 20.941 0.994 -16.264 1.00 92.25 175 GLY A C 1
ATOM 1331 O O . GLY A 1 175 ? 21.766 1.896 -16.106 1.00 92.25 175 GLY A O 1
ATOM 1332 N N . LYS A 1 176 ? 19.650 1.249 -16.50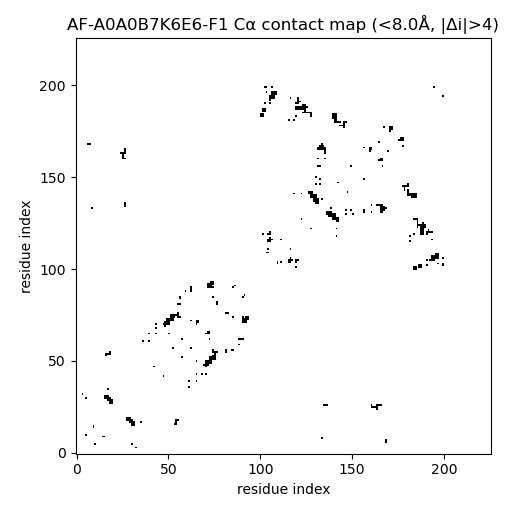2 1.00 92.81 176 LYS A N 1
ATOM 1333 C CA . LYS A 1 176 ? 19.103 2.608 -16.484 1.00 92.81 176 LYS A CA 1
ATOM 1334 C C . LYS A 1 176 ? 18.965 3.123 -15.057 1.00 92.81 176 LYS A C 1
ATOM 1336 O O . LYS A 1 176 ? 18.617 2.380 -14.141 1.00 92.81 176 LYS A O 1
ATOM 1341 N N . ASP A 1 177 ? 19.179 4.423 -14.905 1.00 90.75 177 ASP A N 1
ATOM 1342 C CA . ASP A 1 177 ? 18.800 5.134 -13.691 1.00 90.75 177 ASP A CA 1
ATOM 1343 C C . ASP A 1 177 ? 17.275 5.308 -13.668 1.00 90.75 177 ASP A C 1
ATOM 1345 O O . ASP A 1 177 ? 16.683 5.793 -14.637 1.00 90.75 177 ASP A O 1
ATOM 1349 N N . VAL A 1 178 ? 16.636 4.846 -12.595 1.00 91.44 178 VAL A N 1
ATOM 1350 C CA . VAL A 1 178 ? 15.177 4.793 -12.469 1.00 91.44 178 VAL A CA 1
ATOM 1351 C C . VAL A 1 178 ? 14.755 5.611 -11.262 1.00 91.44 178 VAL A C 1
ATOM 1353 O O . VAL A 1 178 ? 15.017 5.234 -10.119 1.00 91.44 178 VAL A O 1
ATOM 1356 N N . ASP A 1 179 ? 14.017 6.687 -11.522 1.00 90.81 179 ASP A N 1
ATOM 1357 C CA . ASP A 1 179 ? 13.324 7.434 -10.479 1.00 90.81 179 ASP A CA 1
ATOM 1358 C C . ASP A 1 179 ? 12.070 6.664 -10.034 1.00 90.81 179 ASP A C 1
ATOM 1360 O O . ASP A 1 179 ? 11.084 6.537 -10.774 1.00 90.81 179 ASP A O 1
ATOM 1364 N N . LEU A 1 180 ? 12.126 6.093 -8.831 1.00 90.50 180 LEU A N 1
ATOM 1365 C CA . LEU A 1 180 ? 11.063 5.249 -8.301 1.00 90.50 180 LEU A CA 1
ATOM 1366 C C . LEU A 1 180 ? 9.870 6.090 -7.836 1.00 90.50 180 LEU A C 1
ATOM 1368 O O . LEU A 1 180 ? 9.998 6.877 -6.899 1.00 90.50 180 LEU A O 1
ATOM 1372 N N . PRO A 1 181 ? 8.672 5.881 -8.409 1.00 91.44 181 PRO A N 1
ATOM 1373 C CA . PRO A 1 181 ? 7.503 6.639 -8.003 1.00 91.44 181 PRO A CA 1
ATOM 1374 C C . PRO A 1 181 ? 6.999 6.206 -6.623 1.00 91.44 181 PRO A C 1
ATOM 1376 O O . PRO A 1 181 ? 7.099 5.046 -6.210 1.00 91.44 181 PRO A O 1
ATOM 1379 N N . HIS A 1 182 ? 6.326 7.131 -5.950 1.00 94.38 182 HIS A N 1
ATOM 1380 C CA . HIS A 1 182 ? 5.734 6.890 -4.643 1.00 94.38 182 HIS A CA 1
ATOM 1381 C C . HIS A 1 182 ? 4.340 6.256 -4.742 1.00 94.38 182 HIS A C 1
ATOM 1383 O O . HIS A 1 182 ? 3.414 6.804 -5.3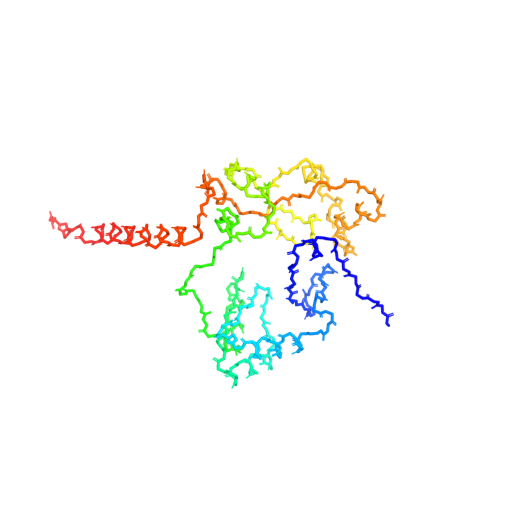51 1.00 94.38 182 HIS A O 1
ATOM 1389 N N . LEU A 1 183 ? 4.160 5.100 -4.093 1.00 94.06 183 LEU A N 1
ATOM 1390 C CA . LEU A 1 183 ? 2.860 4.433 -4.006 1.00 94.06 183 LEU A CA 1
ATOM 1391 C C . LEU A 1 183 ? 1.908 5.228 -3.106 1.00 94.06 183 LEU A C 1
ATOM 1393 O O . LEU A 1 183 ? 2.195 5.468 -1.932 1.00 94.06 183 LEU A O 1
ATOM 1397 N N . MET A 1 184 ? 0.756 5.610 -3.653 1.00 95.81 184 MET A N 1
ATOM 1398 C CA . MET A 1 184 ? -0.311 6.304 -2.934 1.00 95.81 184 MET A CA 1
ATOM 1399 C C . MET A 1 184 ? -1.637 6.234 -3.700 1.00 95.81 184 MET A C 1
ATOM 1401 O O . MET A 1 184 ? -1.672 5.996 -4.907 1.00 95.81 184 MET A O 1
ATOM 1405 N N . GLY A 1 185 ? -2.747 6.422 -2.990 1.00 95.56 185 GLY A N 1
ATOM 1406 C CA . GLY A 1 185 ? -4.085 6.528 -3.560 1.00 95.56 185 GLY A CA 1
ATOM 1407 C C . GLY A 1 185 ? -4.471 7.977 -3.856 1.00 95.56 185 GLY A C 1
ATOM 1408 O O . GLY A 1 185 ? -3.874 8.906 -3.326 1.00 95.56 185 GLY A O 1
ATOM 1409 N N . GLN A 1 186 ? -5.543 8.168 -4.628 1.00 96.88 186 GLN A N 1
ATOM 1410 C CA . GLN A 1 186 ? -6.081 9.498 -4.968 1.00 96.88 186 GLN A CA 1
ATOM 1411 C C . GLN A 1 186 ? -6.470 10.346 -3.747 1.00 96.88 186 GLN A C 1
ATOM 1413 O O . GLN A 1 186 ? -6.489 11.569 -3.827 1.00 96.88 186 GLN A O 1
ATOM 1418 N N . VAL A 1 187 ? -6.742 9.706 -2.603 1.00 95.69 187 VAL A N 1
ATOM 1419 C CA . VAL A 1 187 ? -7.017 10.388 -1.327 1.00 95.69 187 VAL A CA 1
ATOM 1420 C C . VAL A 1 187 ? -5.840 11.243 -0.833 1.00 95.69 187 VAL A C 1
ATOM 1422 O O . VAL A 1 187 ? -6.041 12.093 0.027 1.00 95.69 187 VAL A O 1
ATOM 1425 N N . ALA A 1 188 ? -4.633 11.072 -1.392 1.00 97.06 188 ALA A N 1
ATOM 1426 C CA . ALA A 1 188 ? -3.503 11.978 -1.176 1.00 97.06 188 ALA A CA 1
ATOM 1427 C C . ALA A 1 188 ? -3.893 13.451 -1.416 1.00 97.06 188 ALA A C 1
ATOM 1429 O O . ALA A 1 188 ? -3.561 14.309 -0.604 1.00 97.06 188 ALA A O 1
ATOM 1430 N N . GLY A 1 189 ? -4.764 13.716 -2.400 1.00 96.44 189 GLY A N 1
ATOM 1431 C CA . GLY A 1 189 ? -5.362 15.032 -2.649 1.00 96.44 189 GLY A CA 1
ATOM 1432 C C . GLY A 1 189 ? -6.082 15.670 -1.453 1.00 96.44 189 GLY A C 1
ATOM 1433 O O . GLY A 1 189 ? -6.205 16.895 -1.401 1.00 96.44 189 GLY A O 1
ATOM 1434 N N . SER A 1 190 ? -6.519 14.882 -0.467 1.00 95.69 190 SER A N 1
ATOM 1435 C CA . SER A 1 190 ? -7.175 15.341 0.769 1.00 95.69 190 SER A CA 1
ATOM 1436 C C . SER A 1 190 ? -6.244 15.353 1.989 1.00 95.69 190 SER A C 1
ATOM 1438 O O . SER A 1 190 ? -6.631 15.831 3.052 1.00 95.69 190 SER A O 1
ATOM 1440 N N . ILE A 1 191 ? -5.018 14.844 1.867 1.00 97.31 191 ILE A N 1
ATOM 1441 C CA . ILE A 1 191 ? -4.048 14.739 2.961 1.00 97.31 191 ILE A CA 1
ATOM 1442 C C . ILE A 1 191 ? -3.147 15.973 2.942 1.00 97.31 191 ILE A C 1
ATOM 1444 O O . ILE A 1 191 ? -2.457 16.218 1.964 1.00 97.31 191 ILE A O 1
ATOM 1448 N N . LYS A 1 192 ? -3.177 16.777 4.013 1.00 95.81 192 LYS A N 1
ATOM 1449 C CA . LYS A 1 192 ? -2.544 18.116 4.029 1.00 95.81 192 LYS A CA 1
ATOM 1450 C C . LYS A 1 192 ? -1.467 18.332 5.085 1.00 95.81 192 LYS A C 1
ATOM 1452 O O . LYS A 1 192 ? -0.866 19.397 5.130 1.00 95.81 192 LYS A O 1
ATOM 1457 N N . LYS A 1 193 ? -1.227 17.341 5.937 1.00 96.62 193 LYS A N 1
ATOM 1458 C CA . LYS A 1 193 ? -0.238 17.419 7.016 1.00 96.62 193 LYS A CA 1
ATOM 1459 C C . LYS A 1 193 ? 0.283 16.034 7.355 1.00 96.62 193 LYS A C 1
ATOM 1461 O O . LYS A 1 193 ? -0.492 15.078 7.307 1.00 96.62 193 LYS A O 1
ATOM 1466 N N . VAL A 1 194 ? 1.558 15.949 7.722 1.00 97.81 194 VAL A N 1
ATOM 1467 C CA . VAL A 1 194 ? 2.103 14.811 8.472 1.00 97.81 194 VAL A CA 1
ATOM 1468 C C . VAL A 1 194 ? 1.724 15.008 9.936 1.00 97.81 194 VAL A C 1
ATOM 1470 O O . VAL A 1 194 ? 1.856 16.114 10.455 1.00 97.81 194 VAL A O 1
ATOM 1473 N N . GLN A 1 195 ? 1.215 13.966 10.587 1.00 96.75 195 GLN A N 1
ATOM 1474 C CA . GLN A 1 195 ? 0.793 14.039 11.989 1.00 96.75 195 GLN A CA 1
ATOM 1475 C C . GLN A 1 195 ? 0.900 12.670 12.679 1.00 96.75 195 GLN A C 1
ATOM 1477 O O . GLN A 1 195 ? 1.017 11.661 11.981 1.00 96.75 195 GLN A O 1
ATOM 1482 N N . PRO A 1 196 ? 0.860 12.590 14.017 1.00 98.44 196 PRO A N 1
ATOM 1483 C CA . PRO A 1 196 ? 0.879 11.312 14.725 1.00 98.44 196 PRO A CA 1
ATOM 1484 C C . PRO A 1 196 ? -0.260 10.374 14.297 1.00 98.44 196 PRO A C 1
ATOM 1486 O O . PRO A 1 196 ? -1.403 10.796 14.106 1.00 98.44 196 PRO A O 1
ATOM 1489 N N . ALA A 1 197 ? 0.025 9.078 14.187 1.00 95.81 197 ALA A N 1
ATOM 1490 C CA . ALA A 1 197 ? -0.948 8.051 13.817 1.00 95.81 197 ALA A CA 1
ATOM 1491 C C . ALA A 1 197 ? -2.126 7.991 14.799 1.00 95.81 197 ALA A C 1
ATOM 1493 O O . ALA A 1 197 ? -3.266 7.781 14.384 1.00 95.81 197 ALA A O 1
ATOM 1494 N N . GLY A 1 198 ? -1.870 8.228 16.090 1.00 96.50 198 GLY A N 1
ATOM 1495 C CA . GLY A 1 198 ? -2.922 8.315 17.105 1.00 96.50 198 GLY A CA 1
ATOM 1496 C C . GLY A 1 198 ? -3.929 9.435 16.823 1.00 96.50 198 GLY A C 1
ATOM 1497 O O . GLY A 1 198 ? -5.135 9.211 16.925 1.00 96.50 198 GLY A O 1
ATOM 1498 N N . GLU A 1 199 ? -3.451 10.606 16.394 1.00 97.44 199 GLU A N 1
ATOM 1499 C CA . GLU A 1 199 ? -4.309 11.737 16.022 1.00 97.44 199 GLU A CA 1
ATOM 1500 C C . GLU A 1 199 ? -5.110 11.435 14.753 1.00 97.44 199 GLU A C 1
ATOM 1502 O O . GLU A 1 199 ? -6.309 11.693 14.720 1.00 97.44 199 GLU A O 1
ATOM 1507 N N . ILE A 1 200 ? -4.490 10.802 13.744 1.00 95.00 200 ILE A N 1
ATOM 1508 C CA . ILE A 1 200 ? -5.190 10.339 12.531 1.00 95.00 200 ILE A CA 1
ATOM 1509 C C . ILE A 1 200 ? -6.397 9.467 12.901 1.00 95.00 200 ILE A C 1
ATOM 1511 O O . ILE A 1 200 ? -7.497 9.691 12.400 1.00 95.00 200 ILE A O 1
ATOM 1515 N N . VAL A 1 201 ? -6.200 8.470 13.769 1.00 92.62 201 VAL A N 1
ATOM 1516 C CA . VAL A 1 201 ? -7.277 7.555 14.178 1.00 92.62 201 VAL A CA 1
ATOM 1517 C C . VAL A 1 201 ? -8.386 8.309 14.909 1.00 92.62 201 VAL A C 1
ATOM 1519 O O . VAL A 1 201 ? -9.562 8.096 14.616 1.00 92.62 201 VAL A O 1
ATOM 1522 N N . GLN A 1 202 ? -8.028 9.190 15.844 1.00 92.06 202 GLN A N 1
ATOM 1523 C CA . GLN A 1 202 ? -8.998 9.971 16.612 1.00 92.06 202 GLN A CA 1
ATOM 1524 C C . GLN A 1 202 ? -9.831 10.890 15.714 1.00 92.06 202 GLN A C 1
ATOM 1526 O O . GLN A 1 202 ? -11.058 10.872 15.817 1.00 92.06 202 GLN A O 1
ATOM 1531 N N . GLU A 1 203 ? -9.187 11.633 14.809 1.00 91.50 203 GLU A N 1
ATOM 1532 C CA . GLU A 1 203 ? -9.858 12.493 13.826 1.00 91.50 203 GLU A CA 1
ATOM 1533 C C . GLU A 1 203 ? -10.821 11.664 12.962 1.00 91.50 203 GLU A C 1
ATOM 1535 O O . GLU A 1 203 ? -12.009 11.974 12.897 1.00 91.50 203 GLU A O 1
ATOM 1540 N N . MET A 1 204 ? -10.357 10.547 12.387 1.00 88.25 204 MET A N 1
ATOM 1541 C CA . MET A 1 204 ? -11.189 9.680 11.544 1.00 88.25 204 MET A CA 1
ATOM 1542 C C . MET A 1 204 ? -12.426 9.141 12.274 1.00 88.25 204 MET A C 1
ATOM 1544 O O . MET A 1 204 ? -13.522 9.132 11.710 1.00 88.25 204 MET A O 1
ATOM 1548 N N . VAL A 1 205 ? -12.274 8.676 13.519 1.00 84.50 205 VAL A N 1
ATOM 1549 C CA . VAL A 1 205 ? -13.398 8.160 14.315 1.00 84.50 205 VAL A CA 1
ATOM 1550 C C . VAL A 1 205 ? -14.367 9.287 14.670 1.00 84.50 205 VAL A C 1
ATOM 1552 O O . VAL A 1 205 ? -15.578 9.125 14.510 1.00 84.50 205 VAL A O 1
ATOM 1555 N N . GLN A 1 206 ? -13.858 10.438 15.113 1.00 84.56 206 GLN A N 1
ATOM 1556 C CA . GLN A 1 206 ? -14.681 11.587 15.488 1.00 84.56 206 GLN A CA 1
ATOM 1557 C C . GLN A 1 206 ? -15.471 12.139 14.293 1.00 84.56 206 GLN A C 1
ATOM 1559 O O . GLN A 1 206 ? -16.664 12.434 14.418 1.00 84.56 206 GLN A O 1
ATOM 1564 N N . GLU A 1 207 ? -14.838 12.251 13.126 1.00 82.50 207 GLU A N 1
ATOM 1565 C CA . GLU A 1 207 ? -15.491 12.668 11.885 1.00 82.50 207 GLU A CA 1
ATOM 1566 C C . GLU A 1 207 ? -16.551 11.655 11.450 1.00 82.50 207 GLU A C 1
ATOM 1568 O O . GLU A 1 207 ? -17.676 12.049 11.137 1.00 82.50 207 GLU A O 1
ATOM 1573 N N . ALA A 1 208 ? -16.253 10.352 11.508 1.00 76.25 208 ALA A N 1
ATOM 1574 C CA . ALA A 1 208 ? -17.225 9.309 11.191 1.00 76.25 208 ALA A CA 1
ATOM 1575 C C . ALA A 1 208 ? -18.465 9.390 12.096 1.00 76.25 208 ALA A C 1
ATOM 1577 O O . ALA A 1 208 ? -19.590 9.370 11.597 1.00 76.25 208 ALA A O 1
ATOM 1578 N N . VAL A 1 209 ? -18.283 9.548 13.413 1.00 76.62 209 VAL A N 1
ATOM 1579 C CA . VAL A 1 209 ? -19.393 9.733 14.365 1.00 76.62 209 VAL A CA 1
ATOM 1580 C C . VAL A 1 209 ? -20.210 10.977 14.017 1.00 76.62 209 VAL A C 1
ATOM 1582 O O . VAL A 1 209 ? -21.438 10.901 13.942 1.00 76.62 209 VAL A O 1
ATOM 1585 N N . SER A 1 210 ? -19.541 12.101 13.755 1.00 77.19 210 SER A N 1
ATOM 1586 C CA . SER A 1 210 ? -20.194 13.372 13.417 1.00 77.19 210 SER A CA 1
ATOM 1587 C C . SER A 1 210 ? -21.031 13.252 12.138 1.00 77.19 210 SER A C 1
ATOM 1589 O O . SER A 1 210 ? -22.187 13.675 12.100 1.00 77.19 210 SER A O 1
ATOM 1591 N N . MET A 1 211 ? -20.486 12.602 11.106 1.00 77.62 211 MET A N 1
ATOM 1592 C CA . MET A 1 211 ? -21.181 12.377 9.838 1.00 77.62 211 MET A CA 1
ATOM 1593 C C . MET A 1 211 ? -22.352 11.400 9.970 1.00 77.62 211 MET A C 1
ATOM 1595 O O . MET A 1 211 ? -23.390 11.612 9.343 1.00 77.62 211 MET A O 1
ATOM 1599 N N . LEU A 1 212 ? -22.235 10.363 10.806 1.00 73.56 212 LEU A N 1
ATOM 1600 C CA . LEU A 1 212 ? -23.338 9.439 11.088 1.00 73.56 212 LEU A CA 1
ATOM 1601 C C . LEU A 1 212 ? -24.484 10.133 11.837 1.00 73.56 212 LEU A C 1
ATOM 1603 O O . LEU A 1 212 ? -25.648 9.937 11.488 1.00 73.56 212 LEU A O 1
ATOM 1607 N N . GLN A 1 213 ? -24.174 10.980 12.824 1.00 75.81 213 GLN A N 1
ATOM 1608 C CA . GLN A 1 213 ? -25.176 11.784 13.534 1.00 75.81 213 GLN A CA 1
ATOM 1609 C C . GLN A 1 213 ? -25.880 12.770 12.593 1.00 75.81 213 GLN A C 1
ATOM 1611 O O . GLN A 1 213 ? -27.111 12.855 12.594 1.00 75.81 213 GLN A O 1
ATOM 1616 N N . LEU A 1 214 ? -25.114 13.465 11.745 1.00 77.00 214 LEU A N 1
ATOM 1617 C CA . LEU A 1 214 ? -25.657 14.361 10.726 1.00 77.00 214 LEU A CA 1
ATOM 1618 C C . LEU A 1 214 ? -26.566 13.607 9.746 1.00 77.00 214 LEU A C 1
ATOM 1620 O O . LEU A 1 214 ? -27.690 14.039 9.499 1.00 77.00 214 LEU A O 1
ATOM 1624 N N . GLY A 1 215 ? -26.122 12.452 9.243 1.00 69.50 215 GLY A N 1
ATOM 1625 C CA . GLY A 1 215 ? -26.922 11.589 8.373 1.00 69.50 215 GLY A CA 1
ATOM 1626 C C . GLY A 1 215 ? -28.228 11.139 9.032 1.00 69.50 215 GLY A C 1
ATOM 1627 O O . GLY A 1 215 ? -29.288 11.193 8.410 1.00 69.50 215 GLY A O 1
ATOM 1628 N N . GLY A 1 216 ? -28.176 10.782 10.319 1.00 70.50 216 GLY A N 1
ATOM 1629 C CA . GLY A 1 216 ? -29.359 10.473 11.120 1.00 70.50 216 GLY A CA 1
ATOM 1630 C C . GLY A 1 216 ? -30.362 11.628 11.170 1.00 70.50 216 GLY A C 1
ATOM 1631 O O . GLY A 1 216 ? -31.564 11.392 11.044 1.00 70.50 216 GLY A O 1
ATOM 1632 N N . SER A 1 217 ? -29.885 12.877 11.259 1.00 80.88 217 SER A N 1
ATOM 1633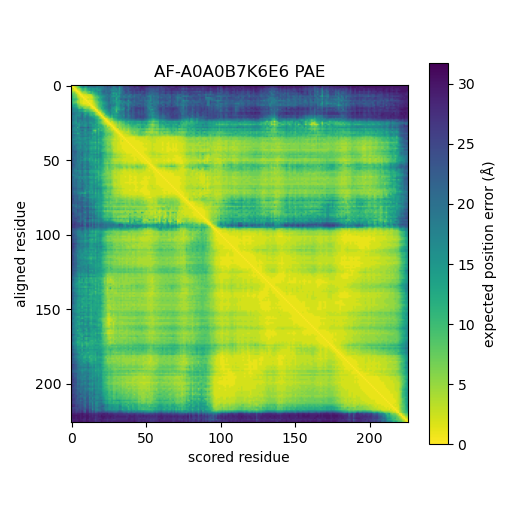 C CA . SER A 1 217 ? -30.754 14.062 11.282 1.00 80.88 217 SER A CA 1
ATOM 1634 C C . SER A 1 217 ? -31.622 14.184 10.021 1.00 80.88 217 SER A C 1
ATOM 1636 O O . SER A 1 217 ? -32.809 14.495 10.130 1.00 80.88 217 SER A O 1
ATOM 1638 N N . TYR A 1 218 ? -31.081 13.829 8.848 1.00 79.81 218 TYR A N 1
ATOM 1639 C CA . TYR A 1 218 ? -31.811 13.834 7.575 1.00 79.81 218 TYR A CA 1
ATOM 1640 C C . TYR A 1 218 ? -32.900 12.761 7.501 1.00 79.81 218 TYR A C 1
ATOM 1642 O O . TYR A 1 218 ? -33.907 12.956 6.827 1.00 79.81 218 TYR A O 1
ATOM 1650 N N . LEU A 1 219 ? -32.726 11.646 8.214 1.00 79.00 219 LEU A N 1
ATOM 1651 C CA . LEU A 1 219 ? -33.710 10.562 8.285 1.00 79.00 219 LEU A CA 1
ATOM 1652 C C . LEU A 1 219 ? -34.788 10.828 9.344 1.00 79.00 219 LEU A C 1
ATOM 1654 O O . LEU A 1 219 ? -35.936 10.422 9.184 1.00 79.00 219 LEU A O 1
ATOM 1658 N N . SER A 1 220 ? -34.427 11.522 10.426 1.00 71.81 220 SER A N 1
ATOM 1659 C CA . SER A 1 220 ? -35.348 11.905 11.506 1.00 71.81 220 SER A CA 1
ATOM 1660 C C . SER A 1 220 ? -36.112 13.213 11.246 1.00 71.81 220 SER A C 1
ATOM 1662 O O . SER A 1 220 ? -37.022 13.560 12.002 1.00 71.81 220 SER A O 1
ATOM 1664 N N . GLY A 1 221 ? -35.762 13.936 10.178 1.00 58.78 221 GLY A N 1
ATOM 1665 C CA . GLY A 1 221 ? -36.342 15.217 9.787 1.00 58.78 221 GLY A CA 1
ATOM 1666 C C . GLY A 1 221 ? -37.764 15.113 9.231 1.00 58.78 221 GLY A C 1
ATOM 1667 O O . GLY A 1 221 ? -37.969 15.261 8.035 1.00 58.78 221 GLY A O 1
ATOM 1668 N N . GLY A 1 222 ? -38.738 14.926 10.127 1.00 56.34 222 GLY A N 1
ATOM 1669 C CA . GLY A 1 222 ? -40.147 15.296 9.960 1.00 56.34 222 GLY A CA 1
ATOM 1670 C C . GLY A 1 222 ? -41.018 14.346 9.132 1.00 56.34 222 GLY A C 1
ATOM 1671 O O . GLY A 1 222 ? -40.895 14.258 7.915 1.00 56.34 222 GLY A O 1
ATOM 1672 N N . LYS A 1 223 ? -42.037 13.748 9.773 1.00 56.25 223 LYS A N 1
ATOM 1673 C CA . LYS A 1 223 ? -43.274 13.398 9.056 1.00 56.25 223 LYS A CA 1
ATOM 1674 C C . LYS A 1 223 ? -43.725 14.655 8.316 1.00 56.25 223 LYS A C 1
ATOM 1676 O O . LYS A 1 223 ? -44.082 15.639 8.969 1.00 56.25 223 LYS A O 1
ATOM 1681 N N . SER A 1 224 ? -43.668 14.620 6.987 1.00 60.44 224 SER A N 1
ATOM 1682 C CA . SER A 1 224 ? -44.280 15.637 6.138 1.00 60.44 224 SER A CA 1
ATOM 1683 C C . SER A 1 224 ? -45.691 15.900 6.662 1.00 60.44 224 SER A C 1
ATOM 1685 O O . SER A 1 224 ? -46.488 14.969 6.777 1.00 60.44 224 SER A O 1
ATOM 1687 N N . ARG A 1 225 ? -45.978 17.144 7.059 1.00 59.69 225 ARG A N 1
ATOM 1688 C CA . ARG A 1 225 ? -47.350 17.598 7.298 1.00 59.69 225 ARG A CA 1
ATOM 1689 C C . ARG A 1 225 ? -47.944 17.945 5.935 1.00 59.69 225 ARG A C 1
ATOM 1691 O O . ARG A 1 225 ? -48.059 19.120 5.597 1.00 59.69 225 ARG A O 1
ATOM 1698 N N . LEU A 1 226 ? -48.232 16.915 5.151 1.00 49.34 226 LEU A N 1
ATOM 1699 C CA . LEU A 1 226 ? -49.177 16.967 4.041 1.00 49.34 226 LEU A CA 1
ATOM 1700 C C . LEU A 1 226 ? -50.343 16.050 4.390 1.00 49.34 226 LEU A C 1
ATOM 1702 O O . LEU A 1 226 ? -50.067 14.943 4.909 1.00 49.34 226 LEU A O 1
#

Nearest PDB structures (foldseek):
  2z6i-assembly1_B  TM=8.038E-01  e=2.536E-08  Streptococcus pneumoniae
  3bw4-assembly1_A-2  TM=7.455E-01  e=2.941E-06  Streptomyces ansochromogenes
  3bw2-assembly1_A-2  TM=7.529E-01  e=6.230E-06  Streptomyces ansochromogenes
  3bw3-assembly1_A-2  TM=7.505E-01  e=8.517E-06  Streptomyces ansochromogenes
  4qit-assembly1_B  TM=6.881E-01  e=2.625E-05  Pseudomonas aeruginosa PAO581

Organism: Bionectria ochroleuca (NCBI:txid29856)

Radius of gyration: 21.14 Å; Cα contacts (8 Å, |Δi|>4): 271; chains: 1; bounding box: 71×44×46 Å

InterPro domains:
  IPR013785 Aldolase-type TIM barrel [G3DSA:3.20.20.70] (27-92)
  IPR013785 Aldolase-type TIM barrel [G3DSA:3.20.20.70] (93-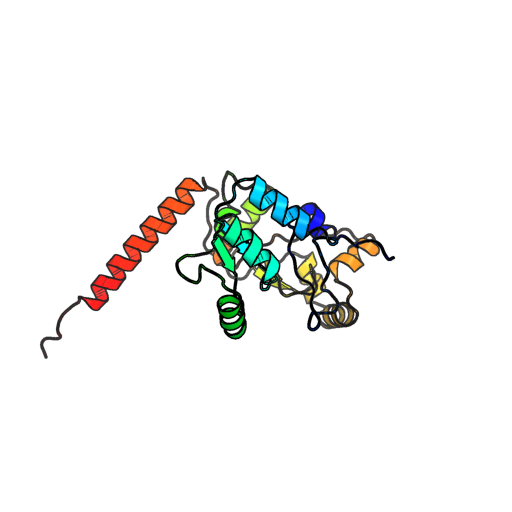216)

pLDDT: mean 80.74, std 18.41, range [27.98, 98.44]